Protein AF-0000000077858315 (afdb_homodimer)

Sequence (354 aa):
MKEIEAVASRVLEVNDESTVIKAAQVFGEGPLDMLINLAGIGPEPDNWYEHTAEIITEKFAVNTVGPFLTCKHFYPNLKKASGTIINISSNAGSITMCKGEDLAYRMSKAALNMMTVSLAKEFIMNGDDITVVAFNPGYVATRLTNYRFKDDMDECIAGMVEVLEGVSMEQTGMFLDMKEIEAVASRVLEVNDESTVIKAAQVFGEGPLDMLINLAGIGPEPDNWYEHTAEIITEKFAVNTVGPFLTCKHFYPNLKKASGTIINISSNAGSITMCKGEDLAYRMSKAALNMMTVSLAKEFIMNGDDITVVAFNPGYVATRLTNYRFKDDMDECIAGMVEVLEGVSMEQTGMFLD

Solvent-accessible surface area (backbone atoms only — not comparable to full-atom values): 18702 Å² total; per-residue (Å²): 126,81,73,77,60,88,70,74,80,66,88,60,78,37,83,40,68,68,54,45,52,49,52,36,58,72,70,50,85,55,66,34,60,60,45,71,40,70,55,62,69,64,45,77,60,48,54,68,86,73,61,44,69,66,56,35,49,49,37,28,40,35,37,28,48,23,46,50,51,45,51,61,64,40,38,71,22,21,60,69,44,49,8,36,37,38,38,59,47,45,71,61,24,36,63,90,67,57,78,32,51,20,45,42,33,25,20,16,31,21,18,31,51,30,45,30,30,24,49,22,39,41,27,53,75,70,69,43,63,45,26,20,28,29,33,27,79,55,88,51,48,72,52,51,68,58,53,76,56,78,69,57,53,49,53,52,45,50,62,44,45,63,60,52,72,70,59,44,73,88,45,39,39,35,78,46,111,127,81,73,76,63,88,74,75,80,69,88,62,76,38,85,43,70,67,55,44,49,51,52,36,58,72,69,49,86,53,68,32,57,64,45,72,38,72,57,62,68,65,45,76,59,48,55,68,84,75,60,45,70,66,57,36,50,48,36,27,41,35,36,28,47,23,46,50,51,44,51,61,63,40,38,71,21,21,61,69,45,50,8,34,37,37,37,60,48,45,71,60,24,34,63,91,67,59,77,32,52,18,46,44,35,24,20,17,30,20,19,31,51,30,45,30,30,24,50,23,39,41,28,53,75,70,68,44,63,46,25,20,27,29,35,26,79,55,87,51,47,70,51,52,68,62,52,78,56,77,67,59,54,50,54,53,46,52,62,43,43,63,60,51,72,69,60,44,72,88,45,38,39,36,80,46,112

InterPro domains:
  IPR002347 Short-chain dehydrogenase/reductase SDR [PF00106] (19-151)
  IPR002347 Short-chain dehydrogenase/reductase SDR [PR00080] (30-41)
  IPR002347 Short-chain dehydrogenase/reductase SDR [PR00080] (83-91)
  IPR002347 Short-chain dehydrogenase/reductase SDR [PR00080] (105-124)
  IPR002347 Short-chain dehydrogenase/reductase SDR [PR00081] (30-41)
  IPR002347 Short-chain dehydrogenase/reductase SDR [PR00081] (77-93)
  IPR002347 Short-chain dehydrogenase/reductase SDR [PR00081] (105-124)
  IPR002347 Short-chain dehydrogenase/reductase SDR [PR00081] (128-145)
  IPR036291 NAD(P)-binding domain superfamily [SSF51735] (9-177)
  IPR051468 Fungal Secondary Metabolite SDRs [PTHR43544] (12-177)

Organism: Aspergillus terreus (NCBI:txid33178)

Structure (mmCIF, N/CA/C/O backbone):
data_AF-0000000077858315-model_v1
#
loop_
_entity.id
_entity.type
_entity.pdbx_description
1 polymer 'NAD(P)-binding protein'
#
loop_
_atom_site.group_PDB
_atom_site.id
_atom_site.type_symbol
_atom_site.label_atom_id
_atom_site.label_alt_id
_atom_site.label_comp_id
_atom_site.label_asym_id
_atom_site.label_entity_id
_atom_site.label_seq_id
_atom_site.pdbx_PDB_ins_code
_atom_site.Cartn_x
_atom_site.Cartn_y
_atom_site.Cartn_z
_atom_site.occupancy
_atom_site.B_iso_or_equiv
_atom_site.auth_seq_id
_atom_site.auth_comp_id
_atom_site.auth_asym_id
_atom_site.auth_atom_id
_atom_site.pdbx_PDB_model_num
ATOM 1 N N . MET A 1 1 ? 17.484 -31.031 -2.117 1 28.95 1 MET A N 1
ATOM 2 C CA . MET A 1 1 ? 17.875 -29.641 -2.314 1 28.95 1 MET A CA 1
ATOM 3 C C . MET A 1 1 ? 17.797 -29.25 -3.787 1 28.95 1 MET A C 1
ATOM 5 O O . MET A 1 1 ? 18.562 -29.766 -4.609 1 28.95 1 MET A O 1
ATOM 9 N N . LYS A 1 2 ? 16.625 -29.016 -4.281 1 35.06 2 LYS A N 1
ATOM 10 C CA . LYS A 1 2 ? 16.484 -28.969 -5.734 1 35.06 2 LYS A CA 1
ATOM 11 C C . LYS A 1 2 ? 17.438 -27.938 -6.348 1 35.06 2 LYS A C 1
ATOM 13 O O . LYS A 1 2 ? 17.578 -26.828 -5.836 1 35.06 2 LYS A O 1
ATOM 18 N N . GLU A 1 3 ? 18.469 -28.359 -6.863 1 33.28 3 GLU A N 1
ATOM 19 C CA . GLU A 1 3 ? 19.406 -27.531 -7.598 1 33.28 3 GLU A CA 1
ATOM 20 C C . GLU A 1 3 ? 18.688 -26.453 -8.406 1 33.28 3 GLU A C 1
ATOM 22 O O . GLU A 1 3 ? 17.781 -26.766 -9.18 1 33.28 3 GLU A O 1
ATOM 27 N N . ILE A 1 4 ? 18.5 -25.281 -7.867 1 39.66 4 ILE A N 1
ATOM 28 C CA . ILE A 1 4 ? 18.078 -24.156 -8.695 1 39.66 4 ILE A CA 1
ATOM 29 C C . ILE A 1 4 ? 18.844 -24.156 -10.008 1 39.66 4 ILE A C 1
ATOM 31 O O . ILE A 1 4 ? 20.062 -23.984 -10.023 1 39.66 4 ILE A O 1
ATOM 35 N N . GLU A 1 5 ? 18.547 -25.047 -10.836 1 37.97 5 GLU A N 1
ATOM 36 C CA . GLU A 1 5 ? 19.25 -24.891 -12.109 1 37.97 5 GLU A CA 1
ATOM 37 C C . GLU A 1 5 ? 19.328 -23.422 -12.523 1 37.97 5 GLU A C 1
ATOM 39 O O . GLU A 1 5 ? 19.094 -22.531 -11.703 1 37.97 5 GLU A O 1
ATOM 44 N N . ALA A 1 6 ? 18.703 -23.094 -13.789 1 34.94 6 ALA A N 1
ATOM 45 C CA . ALA A 1 6 ? 18.891 -21.859 -14.539 1 34.94 6 ALA A CA 1
ATOM 46 C C . ALA A 1 6 ? 18.109 -20.703 -13.914 1 34.94 6 ALA A C 1
ATOM 48 O O . ALA A 1 6 ? 16.891 -20.781 -13.766 1 34.94 6 ALA A O 1
ATOM 49 N N . VAL A 1 7 ? 18.703 -20.125 -12.891 1 40.5 7 VAL A N 1
ATOM 50 C CA . VAL A 1 7 ? 18.156 -18.875 -12.391 1 40.5 7 VAL A CA 1
ATOM 51 C C . VAL A 1 7 ? 18.234 -17.812 -13.477 1 40.5 7 VAL A C 1
ATOM 53 O O . VAL A 1 7 ? 19.312 -17.469 -13.945 1 40.5 7 VAL A O 1
ATOM 56 N N . ALA A 1 8 ? 17.469 -17.859 -14.484 1 40.62 8 ALA A N 1
ATOM 57 C CA . ALA A 1 8 ? 17.469 -16.734 -15.406 1 40.62 8 ALA A CA 1
ATOM 58 C C . ALA A 1 8 ? 17.031 -15.445 -14.695 1 40.62 8 ALA A C 1
ATOM 60 O O . ALA A 1 8 ? 15.992 -15.414 -14.039 1 40.62 8 ALA A O 1
ATOM 61 N N . SER A 1 9 ? 18.078 -14.789 -14.148 1 43.88 9 SER A N 1
ATOM 62 C CA . SER A 1 9 ? 17.859 -13.477 -13.555 1 43.88 9 SER A CA 1
ATOM 63 C C . SER A 1 9 ? 17.656 -12.406 -14.625 1 43.88 9 SER A C 1
ATOM 65 O O . SER A 1 9 ? 18.406 -12.359 -15.602 1 43.88 9 SER A O 1
ATOM 67 N N . ARG A 1 10 ? 16.484 -12.203 -15.109 1 46.22 10 ARG A N 1
ATOM 68 C CA . ARG A 1 10 ? 16.344 -11.016 -15.945 1 46.22 10 ARG A CA 1
ATOM 69 C C . ARG A 1 10 ? 15.789 -9.844 -15.133 1 46.22 10 ARG A C 1
ATOM 71 O O . ARG A 1 10 ? 14.859 -10.008 -14.336 1 46.22 10 ARG A O 1
ATOM 78 N N . VAL A 1 11 ? 16.641 -8.945 -15.062 1 47.78 11 VAL A N 1
ATOM 79 C CA . VAL A 1 11 ? 16.172 -7.684 -14.484 1 47.78 11 VAL A CA 1
ATOM 80 C C . VAL A 1 11 ? 15.18 -7.016 -15.438 1 47.78 11 VAL A C 1
ATOM 82 O O . VAL A 1 11 ? 15.508 -6.742 -16.594 1 47.78 11 VAL A O 1
ATOM 85 N N . LEU A 1 12 ? 13.859 -7.191 -15.203 1 53.06 12 LEU A N 1
ATOM 86 C CA . LEU A 1 12 ? 12.836 -6.543 -16.016 1 53.06 12 LEU A CA 1
ATOM 87 C C . LEU A 1 12 ? 12.531 -5.145 -15.484 1 53.06 12 LEU A C 1
ATOM 89 O O . LEU A 1 12 ? 12.406 -4.945 -14.281 1 53.06 12 LEU A O 1
ATOM 93 N N . GLU A 1 13 ? 13 -4.215 -16.266 1 54.47 13 GLU A N 1
ATOM 94 C CA . GLU A 1 13 ? 12.422 -2.898 -15.984 1 54.47 13 GLU A CA 1
ATOM 95 C C . GLU A 1 13 ? 10.914 -2.904 -16.172 1 54.47 13 GLU A C 1
ATOM 97 O O . GLU A 1 13 ? 10.422 -2.971 -17.312 1 54.47 13 GLU A O 1
ATOM 102 N N . VAL A 1 14 ? 10.195 -3.205 -15.078 1 57.03 14 VAL A N 1
ATOM 103 C CA . VAL A 1 14 ? 8.766 -3.494 -15.195 1 57.03 14 VAL A CA 1
ATOM 104 C C . VAL A 1 14 ? 7.973 -2.191 -15.172 1 57.03 14 VAL A C 1
ATOM 106 O O . VAL A 1 14 ? 7.414 -1.814 -14.141 1 57.03 14 VAL A O 1
ATOM 109 N N . ASN A 1 15 ? 8.336 -1.252 -16.094 1 55.53 15 ASN A N 1
ATOM 110 C CA . ASN A 1 15 ? 7.512 -0.047 -16.125 1 55.53 15 ASN A CA 1
ATOM 111 C C . ASN A 1 15 ? 6.32 -0.205 -17.062 1 55.53 15 ASN A C 1
ATOM 113 O O . ASN A 1 15 ? 5.43 0.646 -17.094 1 55.53 15 ASN A O 1
ATOM 117 N N . ASP A 1 16 ? 6.379 -1.324 -17.75 1 71.5 16 ASP A N 1
ATOM 118 C CA . ASP A 1 16 ? 5.285 -1.513 -18.688 1 71.5 16 ASP A CA 1
ATOM 119 C C . ASP A 1 16 ? 4.93 -2.99 -18.828 1 71.5 16 ASP A C 1
ATOM 121 O O . ASP A 1 16 ? 5.816 -3.844 -18.906 1 71.5 16 ASP A O 1
ATOM 125 N N . GLU A 1 17 ? 3.748 -3.303 -18.844 1 84.5 17 GLU A N 1
ATOM 126 C CA . GLU A 1 17 ? 3.246 -4.672 -18.922 1 84.5 17 GLU A CA 1
ATOM 127 C C . GLU A 1 17 ? 3.734 -5.371 -20.188 1 84.5 17 GLU A C 1
ATOM 129 O O . GLU A 1 17 ? 3.975 -6.578 -20.188 1 84.5 17 GLU A O 1
ATOM 134 N N . SER A 1 18 ? 3.906 -4.551 -21.219 1 85.75 18 SER A N 1
ATOM 135 C CA . SER A 1 18 ? 4.34 -5.133 -22.484 1 85.75 18 SER A CA 1
ATOM 136 C C . SER A 1 18 ? 5.723 -5.762 -22.359 1 85.75 18 SER A C 1
ATOM 138 O O . SER A 1 18 ? 5.996 -6.797 -22.969 1 85.75 18 SER A O 1
ATOM 140 N N . THR A 1 19 ? 6.559 -5.129 -21.578 1 81 19 THR A N 1
ATOM 141 C CA . THR A 1 19 ? 7.895 -5.664 -21.344 1 81 19 THR A CA 1
ATOM 142 C C . THR A 1 19 ? 7.828 -6.996 -20.609 1 81 19 THR A C 1
ATOM 144 O O . THR A 1 19 ? 8.555 -7.938 -20.953 1 81 19 THR A O 1
ATOM 147 N N . VAL A 1 20 ? 6.941 -7.117 -19.719 1 85.69 20 VAL A N 1
ATOM 148 C CA . VAL A 1 20 ? 6.789 -8.344 -18.938 1 85.69 20 VAL A CA 1
ATOM 149 C C . VAL A 1 20 ? 6.23 -9.453 -19.812 1 85.69 20 VAL A C 1
ATOM 151 O O . VAL A 1 20 ? 6.703 -10.594 -19.766 1 85.69 20 VAL A O 1
ATOM 154 N N . ILE A 1 21 ? 5.312 -9.102 -20.625 1 88.69 21 ILE A N 1
ATOM 155 C CA . ILE A 1 21 ? 4.691 -10.07 -21.516 1 88.69 21 ILE A CA 1
ATOM 156 C C . ILE A 1 21 ? 5.742 -10.625 -22.484 1 88.69 21 ILE A C 1
ATOM 158 O O . ILE A 1 21 ? 5.824 -11.836 -22.688 1 88.69 21 ILE A O 1
ATOM 162 N N . LYS A 1 22 ? 6.461 -9.766 -23 1 85.19 22 LYS A N 1
ATOM 163 C CA . LYS A 1 22 ? 7.508 -10.18 -23.922 1 85.19 22 LYS A CA 1
ATOM 164 C C . LYS A 1 22 ? 8.531 -11.086 -23.234 1 85.19 22 LYS A C 1
ATOM 166 O O . LYS A 1 22 ? 8.977 -12.078 -23.828 1 85.19 22 LYS A O 1
ATOM 171 N N . ALA A 1 23 ? 8.914 -10.703 -22.047 1 83.06 23 ALA A N 1
ATOM 172 C CA . ALA A 1 23 ? 9.859 -11.516 -21.297 1 83.06 23 ALA A CA 1
ATOM 173 C C . ALA A 1 23 ? 9.32 -12.922 -21.062 1 83.06 23 ALA A C 1
ATOM 175 O O . ALA A 1 23 ? 10.055 -13.906 -21.172 1 83.06 23 ALA A O 1
ATOM 176 N N . ALA A 1 24 ? 8.07 -13.062 -20.734 1 87.12 24 ALA A N 1
ATOM 177 C CA . ALA A 1 24 ? 7.441 -14.359 -20.5 1 87.12 24 ALA A CA 1
ATOM 178 C C . ALA A 1 24 ? 7.387 -15.18 -21.781 1 87.12 24 ALA A C 1
ATOM 180 O O . ALA A 1 24 ? 7.609 -16.391 -21.766 1 87.12 24 ALA A O 1
ATOM 181 N N . GLN A 1 25 ? 7.133 -14.492 -22.828 1 88.69 25 GLN A N 1
ATOM 182 C CA . GLN A 1 25 ? 7.082 -15.164 -24.125 1 88.69 25 GLN A CA 1
ATOM 183 C C . GLN A 1 25 ? 8.453 -15.711 -24.5 1 88.69 25 GLN A C 1
ATOM 185 O O . GLN A 1 25 ? 8.555 -16.844 -25 1 88.69 25 GLN A O 1
ATOM 190 N N . VAL A 1 26 ? 9.422 -14.922 -24.328 1 84.31 26 VAL A N 1
ATOM 191 C CA . VAL A 1 26 ? 10.781 -15.32 -24.656 1 84.31 26 VAL A CA 1
ATOM 192 C C . VAL A 1 26 ? 11.211 -16.5 -23.781 1 84.31 26 VAL A C 1
ATOM 194 O O . VAL A 1 26 ? 11.891 -17.406 -24.25 1 84.31 26 VAL A O 1
ATOM 197 N N . PHE A 1 27 ? 10.828 -16.438 -22.531 1 82.69 27 PHE A N 1
ATOM 198 C CA . PHE A 1 27 ? 11.133 -17.531 -21.609 1 82.69 27 PHE A CA 1
ATOM 199 C C . PHE A 1 27 ? 10.539 -18.844 -22.094 1 82.69 27 PHE A C 1
ATOM 201 O O . PHE A 1 27 ? 11.164 -19.891 -21.984 1 82.69 27 PHE A O 1
ATOM 208 N N . GLY A 1 28 ? 9.312 -18.812 -22.625 1 89.81 28 GLY A N 1
ATOM 209 C CA . GLY A 1 28 ? 8.672 -20 -23.156 1 89.81 28 GLY A CA 1
ATOM 210 C C . GLY A 1 28 ? 7.824 -20.734 -22.125 1 89.81 28 GLY A C 1
ATOM 211 O O . GLY A 1 28 ? 7.391 -20.141 -21.141 1 89.81 28 GLY A O 1
ATOM 212 N N . GLU A 1 29 ? 7.555 -22.016 -22.359 1 93.56 29 GLU A N 1
ATOM 213 C CA . GLU A 1 29 ? 6.527 -22.734 -21.609 1 93.56 29 GLU A CA 1
ATOM 214 C C . GLU A 1 29 ? 7.145 -23.625 -20.531 1 93.56 29 GLU A C 1
ATOM 216 O O . GLU A 1 29 ? 6.438 -24.344 -19.844 1 93.56 29 GLU A O 1
ATOM 221 N N . GLY A 1 30 ? 8.359 -23.578 -20.328 1 90.81 30 GLY A N 1
ATOM 222 C CA . GLY A 1 30 ? 9.031 -24.438 -19.375 1 90.81 30 GLY A CA 1
ATOM 223 C C . GLY A 1 30 ? 8.781 -24.031 -17.938 1 90.81 30 GLY A C 1
ATOM 224 O O . GLY A 1 30 ? 8.211 -22.969 -17.672 1 90.81 30 GLY A O 1
ATOM 225 N N . PRO A 1 31 ? 9.234 -24.906 -17.031 1 92.19 31 PRO A N 1
ATOM 226 C CA . PRO A 1 31 ? 9.062 -24.625 -15.609 1 92.19 31 PRO A CA 1
ATOM 227 C C . PRO A 1 31 ? 10 -23.531 -15.109 1 92.19 31 PRO A C 1
ATOM 229 O O . PRO A 1 31 ? 11.125 -23.406 -15.602 1 92.19 31 PRO A O 1
ATOM 232 N N . LEU A 1 32 ? 9.484 -22.656 -14.164 1 85.88 32 LEU A N 1
ATOM 233 C CA . LEU A 1 32 ? 10.281 -21.641 -13.477 1 85.88 32 LEU A CA 1
ATOM 234 C C . LEU A 1 32 ? 10.336 -21.922 -11.977 1 85.88 32 LEU A C 1
ATOM 236 O O . LEU A 1 32 ? 9.312 -21.812 -11.289 1 85.88 32 LEU A O 1
ATOM 240 N N . ASP A 1 33 ? 11.523 -22.203 -11.492 1 81.56 33 ASP A N 1
ATOM 241 C CA . ASP A 1 33 ? 11.664 -22.625 -10.102 1 81.56 33 ASP A CA 1
ATOM 242 C C . ASP A 1 33 ? 11.648 -21.422 -9.156 1 81.56 33 ASP A C 1
ATOM 244 O O . ASP A 1 33 ? 11.227 -21.531 -8.008 1 81.56 33 ASP A O 1
ATOM 248 N N . MET A 1 34 ? 12.148 -20.297 -9.703 1 83.69 34 MET A N 1
ATOM 249 C CA . MET A 1 34 ? 12.266 -19.125 -8.82 1 83.69 34 MET A CA 1
ATOM 250 C C . MET A 1 34 ? 12.148 -17.828 -9.609 1 83.69 34 MET A C 1
ATOM 252 O O . MET A 1 34 ? 12.758 -17.688 -10.664 1 83.69 34 MET A O 1
ATOM 256 N N . LEU A 1 35 ? 11.336 -17 -9.148 1 84.06 35 LEU A N 1
ATOM 257 C CA . LEU A 1 35 ? 11.156 -15.641 -9.656 1 84.06 35 LEU A CA 1
ATOM 258 C C . LEU A 1 35 ? 11.5 -14.609 -8.586 1 84.06 35 LEU A C 1
ATOM 260 O O . LEU A 1 35 ? 10.906 -14.609 -7.504 1 84.06 35 LEU A O 1
ATOM 264 N N . ILE A 1 36 ? 12.461 -13.758 -8.891 1 80.25 36 ILE A N 1
ATOM 265 C CA . ILE A 1 36 ? 12.859 -12.719 -7.945 1 80.25 36 ILE A CA 1
ATOM 266 C C . ILE A 1 36 ? 12.5 -11.344 -8.508 1 80.25 36 ILE A C 1
ATOM 268 O O . ILE A 1 36 ? 13.031 -10.93 -9.539 1 80.25 36 ILE A O 1
ATOM 272 N N . ASN A 1 37 ? 11.555 -10.742 -7.875 1 83.62 37 ASN A N 1
ATOM 273 C CA . ASN A 1 37 ? 11.234 -9.359 -8.195 1 83.62 37 ASN A CA 1
ATOM 274 C C . ASN A 1 37 ? 12.148 -8.383 -7.461 1 83.62 37 ASN A C 1
ATOM 276 O O . ASN A 1 37 ? 11.969 -8.141 -6.27 1 83.62 37 ASN A O 1
ATOM 280 N N . LEU A 1 38 ? 13.039 -7.781 -8.148 1 69.38 38 LEU A N 1
ATOM 281 C CA . LEU A 1 38 ? 14.047 -6.898 -7.57 1 69.38 38 LEU A CA 1
ATOM 282 C C . LEU A 1 38 ? 13.719 -5.438 -7.867 1 69.38 38 LEU A C 1
ATOM 284 O O . LEU A 1 38 ? 14.164 -4.539 -7.148 1 69.38 38 LEU A O 1
ATOM 288 N N . ALA A 1 39 ? 12.906 -5.16 -8.812 1 59.78 39 ALA A N 1
ATOM 289 C CA . ALA A 1 39 ? 12.664 -3.787 -9.25 1 59.78 39 ALA A CA 1
ATOM 290 C C . ALA A 1 39 ? 12.07 -2.945 -8.125 1 59.78 39 ALA A C 1
ATOM 292 O O . ALA A 1 39 ? 11.203 -3.412 -7.387 1 59.78 39 ALA A O 1
ATOM 293 N N . GLY A 1 40 ? 12.969 -1.834 -7.828 1 69.88 40 GLY A N 1
ATOM 294 C CA . GLY A 1 40 ? 12.477 -0.872 -6.855 1 69.88 40 GLY A CA 1
ATOM 295 C C . GLY A 1 40 ? 13.188 0.468 -6.93 1 69.88 40 GLY A C 1
ATOM 296 O O . GLY A 1 40 ? 14.312 0.553 -7.422 1 69.88 40 GLY A O 1
ATOM 297 N N . ILE A 1 41 ? 12.383 1.445 -6.793 1 75.94 41 ILE A N 1
ATOM 298 C CA . ILE A 1 41 ? 12.984 2.768 -6.664 1 75.94 41 ILE A CA 1
ATOM 299 C C . ILE A 1 41 ? 13.062 3.158 -5.191 1 75.94 41 ILE A C 1
ATOM 301 O O . ILE A 1 41 ? 12.227 2.752 -4.387 1 75.94 41 ILE A O 1
ATOM 305 N N . GLY A 1 42 ? 14.047 3.961 -4.961 1 79.81 42 GLY A N 1
ATOM 306 C CA . GLY A 1 42 ? 14.469 4.254 -3.598 1 79.81 42 GLY A CA 1
ATOM 307 C C . GLY A 1 42 ? 13.523 5.195 -2.873 1 79.81 42 GLY A C 1
ATOM 308 O O . GLY A 1 42 ? 12.484 5.582 -3.416 1 79.81 42 GLY A O 1
ATOM 309 N N . PRO A 1 43 ? 13.898 5.598 -1.713 1 84.75 43 PRO A N 1
ATOM 310 C CA . PRO A 1 43 ? 12.992 6.223 -0.745 1 84.75 43 PRO A CA 1
ATOM 311 C C . PRO A 1 43 ? 12.805 7.715 -0.995 1 84.75 43 PRO A C 1
ATOM 313 O O . PRO A 1 43 ? 11.766 8.281 -0.633 1 84.75 43 PRO A O 1
ATOM 316 N N . GLU A 1 44 ? 13.805 8.297 -1.623 1 86.06 44 GLU A N 1
ATOM 317 C CA . GLU A 1 44 ? 13.68 9.75 -1.721 1 86.06 44 GLU A CA 1
ATOM 318 C C . GLU A 1 44 ? 12.422 10.141 -2.498 1 86.06 44 GLU A C 1
ATOM 320 O O . GLU A 1 44 ? 12 9.43 -3.41 1 86.06 44 GLU A O 1
ATOM 325 N N . PRO A 1 45 ? 11.781 11.281 -2.078 1 91.75 45 PRO A N 1
ATOM 326 C CA . PRO A 1 45 ? 12.172 12.305 -1.108 1 91.75 45 PRO A CA 1
ATOM 327 C C . PRO A 1 45 ? 11.812 11.93 0.327 1 91.75 45 PRO A C 1
ATOM 329 O O . PRO A 1 45 ? 11.031 11 0.548 1 91.75 45 PRO A O 1
ATOM 332 N N . ASP A 1 46 ? 12.352 12.68 1.262 1 90.25 46 ASP A N 1
ATOM 333 C CA . ASP A 1 46 ? 12.219 12.312 2.668 1 90.25 46 ASP A CA 1
ATOM 334 C C . ASP A 1 46 ? 10.938 12.898 3.266 1 90.25 46 ASP A C 1
ATOM 336 O O . ASP A 1 46 ? 10.141 12.172 3.865 1 90.25 46 ASP A O 1
ATOM 340 N N . ASN A 1 47 ? 10.797 14.195 2.977 1 94.38 47 ASN A N 1
ATOM 341 C CA . ASN A 1 47 ? 9.719 14.883 3.68 1 94.38 47 ASN A CA 1
ATOM 342 C C . ASN A 1 47 ? 8.383 14.703 2.975 1 94.38 47 ASN A C 1
ATOM 344 O O . ASN A 1 47 ? 8.312 14.758 1.745 1 94.38 47 ASN A O 1
ATOM 348 N N . TRP A 1 48 ? 7.336 14.562 3.803 1 94.62 48 TRP A N 1
ATOM 349 C CA . TRP A 1 48 ? 6.02 14.242 3.258 1 94.62 48 TRP A CA 1
ATOM 350 C C . TRP A 1 48 ? 5.566 15.312 2.268 1 94.62 48 TRP A C 1
ATOM 352 O O . TRP A 1 48 ? 4.949 15 1.246 1 94.62 48 TRP A O 1
ATOM 362 N N . TYR A 1 49 ? 5.887 16.594 2.531 1 94.12 49 TYR A N 1
ATOM 363 C CA . TYR A 1 49 ? 5.363 17.703 1.723 1 94.12 49 TYR A CA 1
ATOM 364 C C . TYR A 1 49 ? 6.039 17.734 0.357 1 94.12 49 TYR A C 1
ATOM 366 O O . TYR A 1 49 ? 5.57 18.422 -0.554 1 94.12 49 TYR A O 1
ATOM 374 N N . GLU A 1 50 ? 7.141 17.031 0.17 1 95.31 50 GLU A N 1
ATOM 375 C CA . GLU A 1 50 ? 7.859 16.984 -1.1 1 95.31 50 GLU A CA 1
ATOM 376 C C . GLU A 1 50 ? 7.207 16 -2.066 1 95.31 50 GLU A C 1
ATOM 378 O O . GLU A 1 50 ? 7.504 16.016 -3.264 1 95.31 50 GLU A O 1
ATOM 383 N N . HIS A 1 51 ? 6.32 15.234 -1.585 1 95.25 51 HIS A N 1
ATOM 384 C CA . HIS A 1 51 ? 5.703 14.188 -2.396 1 95.25 51 HIS A CA 1
ATOM 385 C C . HIS A 1 51 ? 4.582 14.75 -3.26 1 95.25 51 HIS A C 1
ATOM 387 O O . HIS A 1 51 ? 3.824 15.617 -2.814 1 95.25 51 HIS A O 1
ATOM 393 N N . THR A 1 52 ? 4.605 14.305 -4.461 1 93.44 52 THR A N 1
ATOM 394 C CA . THR A 1 52 ? 3.559 14.625 -5.422 1 93.44 52 THR A CA 1
ATOM 395 C C . THR A 1 52 ? 2.816 13.359 -5.855 1 93.44 52 THR A C 1
ATOM 397 O O . THR A 1 52 ? 3.266 12.242 -5.578 1 93.44 52 THR A O 1
ATOM 400 N N . ALA A 1 53 ? 1.664 13.578 -6.531 1 93.38 53 ALA A N 1
ATOM 401 C CA . ALA A 1 53 ? 0.935 12.43 -7.074 1 93.38 53 ALA A CA 1
ATOM 402 C C . ALA A 1 53 ? 1.826 11.602 -7.988 1 93.38 53 ALA A C 1
ATOM 404 O O . ALA A 1 53 ? 1.758 10.367 -7.977 1 93.38 53 ALA A O 1
ATOM 405 N N . GLU A 1 54 ? 2.568 12.297 -8.727 1 92.56 54 GLU A N 1
ATOM 406 C CA . GLU A 1 54 ? 3.441 11.633 -9.688 1 92.56 54 GLU A CA 1
ATOM 407 C C . GLU A 1 54 ? 4.477 10.758 -8.977 1 92.56 54 GLU A C 1
ATOM 409 O O . GLU A 1 54 ? 4.691 9.609 -9.359 1 92.56 54 GLU A O 1
ATOM 414 N N . ILE A 1 55 ? 5.082 11.273 -7.949 1 92.88 55 ILE A N 1
ATOM 415 C CA . ILE A 1 55 ? 6.105 10.539 -7.211 1 92.88 55 ILE A CA 1
ATOM 416 C C . ILE A 1 55 ? 5.484 9.305 -6.551 1 92.88 55 ILE A C 1
ATOM 418 O O . ILE A 1 55 ? 6.027 8.203 -6.645 1 92.88 55 ILE A O 1
ATOM 422 N N . ILE A 1 56 ? 4.375 9.5 -5.961 1 95.38 56 ILE A N 1
ATOM 423 C CA . ILE A 1 56 ? 3.707 8.438 -5.227 1 95.38 56 ILE A CA 1
ATOM 424 C C . ILE A 1 56 ? 3.271 7.336 -6.195 1 95.38 56 ILE A C 1
ATOM 426 O O . ILE A 1 56 ? 3.51 6.152 -5.949 1 95.38 56 ILE A O 1
ATOM 430 N N . THR A 1 57 ? 2.705 7.75 -7.277 1 93.25 57 THR A N 1
ATOM 431 C CA . THR A 1 57 ? 2.203 6.789 -8.258 1 93.25 57 THR A CA 1
ATOM 432 C C . THR A 1 57 ? 3.355 6.059 -8.938 1 93.25 57 THR A C 1
ATOM 434 O O . THR A 1 57 ? 3.252 4.867 -9.234 1 93.25 57 THR A O 1
ATOM 437 N N . GLU A 1 58 ? 4.367 6.754 -9.188 1 90.38 58 GLU A N 1
ATOM 438 C CA . GLU A 1 58 ? 5.527 6.129 -9.82 1 90.38 58 GLU A CA 1
ATOM 439 C C . GLU A 1 58 ? 6.125 5.043 -8.93 1 90.38 58 GLU A C 1
ATOM 441 O O . GLU A 1 58 ? 6.441 3.951 -9.406 1 90.38 58 GLU A O 1
ATOM 446 N N . LYS A 1 59 ? 6.289 5.348 -7.715 1 91.5 59 LYS A N 1
ATOM 447 C CA . LYS A 1 59 ? 6.844 4.355 -6.797 1 91.5 59 LYS A CA 1
ATOM 448 C C . LYS A 1 59 ? 5.938 3.133 -6.699 1 91.5 59 LYS A C 1
ATOM 450 O O . LYS A 1 59 ? 6.418 1.999 -6.648 1 91.5 59 LYS A O 1
ATOM 455 N N . PHE A 1 60 ? 4.727 3.35 -6.707 1 93.19 60 PHE A N 1
ATOM 456 C CA . PHE A 1 60 ? 3.764 2.254 -6.66 1 93.19 60 PHE A CA 1
ATOM 457 C C . PHE A 1 60 ? 3.842 1.409 -7.926 1 93.19 60 PHE A C 1
ATOM 459 O O . PHE A 1 60 ? 3.82 0.179 -7.859 1 93.19 60 PHE A O 1
ATOM 466 N N . ALA A 1 61 ? 3.908 2.061 -9.031 1 91.44 61 ALA A N 1
ATOM 467 C CA . ALA A 1 61 ? 3.969 1.37 -10.312 1 91.44 61 ALA A CA 1
ATOM 468 C C . ALA A 1 61 ? 5.195 0.467 -10.391 1 91.44 61 ALA A C 1
ATOM 470 O O . ALA A 1 61 ? 5.094 -0.694 -10.797 1 91.44 61 ALA A O 1
ATOM 471 N N . VAL A 1 62 ? 6.246 0.933 -9.953 1 86.88 62 VAL A N 1
ATOM 472 C CA . VAL A 1 62 ? 7.512 0.223 -10.109 1 86.88 62 VAL A CA 1
ATOM 473 C C . VAL A 1 62 ? 7.648 -0.835 -9.016 1 86.88 62 VAL A C 1
ATOM 475 O O . VAL A 1 62 ? 7.984 -1.988 -9.297 1 86.88 62 VAL A O 1
ATOM 478 N N . ASN A 1 63 ? 7.305 -0.465 -7.777 1 88.12 63 ASN A N 1
ATOM 479 C CA . ASN A 1 63 ? 7.594 -1.327 -6.637 1 88.12 63 ASN A CA 1
ATOM 480 C C . ASN A 1 63 ? 6.488 -2.355 -6.418 1 88.12 63 ASN A C 1
ATOM 482 O O . ASN A 1 63 ? 6.691 -3.352 -5.723 1 88.12 63 ASN A O 1
ATOM 486 N N . THR A 1 64 ? 5.32 -2.09 -6.969 1 93.19 64 THR A N 1
ATOM 487 C CA . THR A 1 64 ? 4.195 -2.949 -6.617 1 93.19 64 THR A CA 1
ATOM 488 C C . THR A 1 64 ? 3.529 -3.508 -7.871 1 93.19 64 THR A C 1
ATOM 490 O O . THR A 1 64 ? 3.451 -4.723 -8.055 1 93.19 64 THR A O 1
ATOM 493 N N . VAL A 1 65 ? 3.189 -2.629 -8.789 1 93.75 65 VAL A N 1
ATOM 494 C CA . VAL A 1 65 ? 2.449 -3.07 -9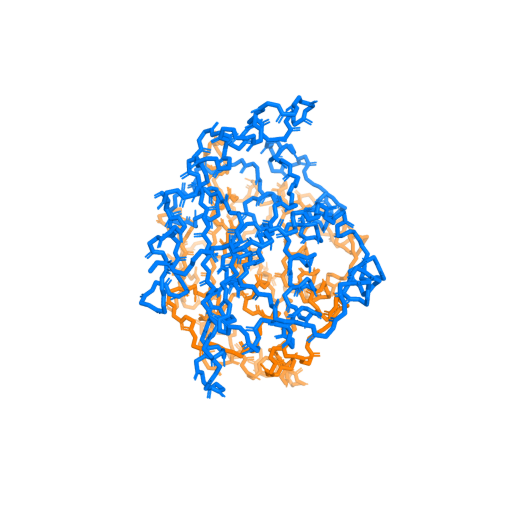.969 1 93.75 65 VAL A CA 1
ATOM 495 C C . VAL A 1 65 ? 3.342 -3.949 -10.844 1 93.75 65 VAL A C 1
ATOM 497 O O . VAL A 1 65 ? 2.908 -5 -11.328 1 93.75 65 VAL A O 1
ATOM 500 N N . GLY A 1 66 ? 4.52 -3.512 -11.102 1 89.06 66 GLY A N 1
ATOM 501 C CA . GLY A 1 66 ? 5.465 -4.285 -11.883 1 89.06 66 GLY A CA 1
ATOM 502 C C . GLY A 1 66 ? 5.637 -5.707 -11.383 1 89.06 66 GLY A C 1
ATOM 503 O O . GLY A 1 66 ? 5.43 -6.664 -12.133 1 89.06 66 GLY A O 1
ATOM 504 N N . PRO A 1 67 ? 5.988 -5.809 -10.125 1 89.75 67 PRO A N 1
ATOM 505 C CA . PRO A 1 67 ? 6.121 -7.145 -9.539 1 89.75 67 PRO A CA 1
ATOM 506 C C . PRO A 1 67 ? 4.859 -7.988 -9.688 1 89.75 67 PRO A C 1
ATOM 508 O O . PRO A 1 67 ? 4.941 -9.188 -9.969 1 89.75 67 PRO A O 1
ATOM 511 N N . PHE A 1 68 ? 3.686 -7.445 -9.508 1 93.94 68 PHE A N 1
ATOM 512 C CA . PHE A 1 68 ? 2.441 -8.188 -9.68 1 93.94 68 PHE A CA 1
ATOM 513 C 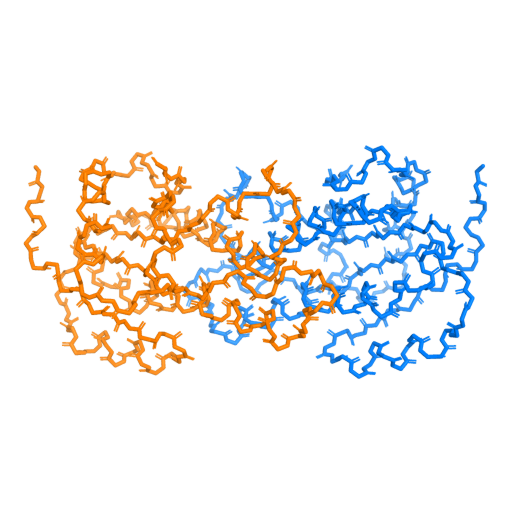C . PHE A 1 68 ? 2.326 -8.734 -11.102 1 93.94 68 PHE A C 1
ATOM 515 O O . PHE A 1 68 ? 2.012 -9.906 -11.289 1 93.94 68 PHE A O 1
ATOM 522 N N . LEU A 1 69 ? 2.549 -7.832 -12.031 1 93 69 LEU A N 1
ATOM 523 C CA . LEU A 1 69 ? 2.43 -8.227 -13.43 1 93 69 LEU A CA 1
ATOM 524 C C . LEU A 1 69 ? 3.414 -9.344 -13.766 1 93 69 LEU A C 1
ATOM 526 O O . LEU A 1 69 ? 3.092 -10.258 -14.531 1 93 69 LEU A O 1
ATOM 530 N N . THR A 1 70 ? 4.547 -9.25 -13.203 1 89.69 70 THR A N 1
ATOM 531 C CA . THR A 1 70 ? 5.539 -10.297 -13.406 1 89.69 70 THR A CA 1
ATOM 532 C C . THR A 1 70 ? 5.031 -11.633 -12.859 1 89.69 70 THR A C 1
ATOM 534 O O . THR A 1 70 ? 5.109 -12.656 -13.539 1 89.69 70 THR A O 1
ATOM 537 N N . CYS A 1 71 ? 4.527 -11.602 -11.648 1 92.81 71 CYS A N 1
ATOM 538 C CA . CYS A 1 71 ? 3.953 -12.812 -11.062 1 92.81 71 CYS A CA 1
ATOM 539 C C . CYS A 1 71 ? 2.85 -13.375 -11.953 1 92.81 71 CYS A C 1
ATOM 541 O O . CYS A 1 71 ? 2.807 -14.578 -12.203 1 92.81 71 CYS A O 1
ATOM 543 N N . LYS A 1 72 ? 2.039 -12.523 -12.461 1 94.94 72 LYS A N 1
ATOM 544 C CA . LYS A 1 72 ? 0.874 -12.922 -13.242 1 94.94 72 LYS A CA 1
ATOM 545 C C . LYS A 1 72 ? 1.292 -13.602 -14.547 1 94.94 72 LYS A C 1
ATOM 547 O O . LYS A 1 72 ? 0.79 -14.68 -14.883 1 94.94 72 LYS A O 1
ATOM 552 N N . HIS A 1 73 ? 2.197 -13.023 -15.188 1 92.62 73 HIS A N 1
ATOM 553 C CA . HIS A 1 73 ? 2.514 -13.5 -16.531 1 92.62 73 HIS A CA 1
ATOM 554 C C . HIS A 1 73 ? 3.457 -14.695 -16.484 1 92.62 73 HIS A C 1
ATOM 556 O O . HIS A 1 73 ? 3.523 -15.484 -17.422 1 92.62 73 HIS A O 1
ATOM 562 N N . PHE A 1 74 ? 4.133 -14.906 -15.344 1 91.44 74 PHE A N 1
ATOM 563 C CA . PHE A 1 74 ? 5 -16.062 -15.203 1 91.44 74 PHE A CA 1
ATOM 564 C C . PHE A 1 74 ? 4.312 -17.156 -14.398 1 91.44 74 PHE A C 1
ATOM 566 O O . PHE A 1 74 ? 4.895 -18.219 -14.156 1 91.44 74 PHE A O 1
ATOM 573 N N . TYR A 1 75 ? 3.109 -16.922 -14.016 1 95.25 75 TYR A N 1
ATOM 574 C CA . TYR A 1 75 ? 2.332 -17.844 -13.188 1 95.25 75 TYR A CA 1
ATOM 575 C C . TYR A 1 75 ? 2.293 -19.234 -13.805 1 95.25 75 TYR A C 1
ATOM 577 O O . TYR A 1 75 ? 2.539 -20.234 -13.125 1 95.25 75 TYR A O 1
ATOM 585 N N . PRO A 1 76 ? 2.035 -19.391 -15.117 1 95.75 76 PRO A N 1
ATOM 586 C CA . PRO A 1 76 ? 1.989 -20.734 -15.688 1 95.75 76 PRO A CA 1
ATOM 587 C C . PRO A 1 76 ? 3.311 -21.484 -15.539 1 95.75 76 PRO A C 1
ATOM 589 O O . PRO A 1 76 ? 3.312 -22.703 -15.305 1 95.75 76 PRO A O 1
ATOM 592 N N . ASN A 1 77 ? 4.395 -20.797 -15.656 1 92.62 77 ASN A N 1
ATOM 593 C CA . ASN A 1 77 ? 5.707 -21.422 -15.516 1 92.62 77 ASN A CA 1
ATOM 594 C C . ASN A 1 77 ? 5.984 -21.812 -14.07 1 92.62 77 ASN A C 1
ATOM 596 O O . ASN A 1 77 ? 6.578 -22.875 -13.82 1 92.62 77 ASN A O 1
ATOM 600 N N . LEU A 1 78 ? 5.559 -20.984 -13.195 1 93.12 78 LEU A N 1
ATOM 601 C CA . LEU A 1 78 ? 5.742 -21.234 -11.773 1 93.12 78 LEU A CA 1
ATOM 602 C C . LEU A 1 78 ? 4.918 -22.438 -11.32 1 93.12 78 LEU A C 1
ATOM 604 O O . LEU A 1 78 ? 5.383 -23.25 -10.516 1 93.12 78 LEU A O 1
ATOM 608 N N . LYS A 1 79 ? 3.746 -22.547 -11.836 1 95.38 79 LYS A N 1
ATOM 609 C CA . LYS A 1 79 ? 2.857 -23.641 -11.484 1 95.38 79 LYS A CA 1
ATOM 610 C C . LYS A 1 79 ? 3.461 -25 -11.875 1 95.38 79 LYS A C 1
ATOM 612 O O . LYS A 1 79 ? 3.363 -25.969 -11.133 1 95.38 79 LYS A O 1
ATOM 617 N N . LYS A 1 80 ? 4.094 -25.016 -12.953 1 94.38 80 LYS A N 1
ATOM 618 C CA . LYS A 1 80 ? 4.684 -26.25 -13.461 1 94.38 80 LYS A CA 1
ATOM 619 C C . LYS A 1 80 ? 5.832 -26.719 -12.57 1 94.38 80 LYS A C 1
ATOM 621 O O . LYS A 1 80 ? 6.094 -27.906 -12.461 1 94.38 80 LYS A O 1
ATOM 626 N N . ALA A 1 81 ? 6.457 -25.781 -11.898 1 91.62 81 ALA A N 1
ATOM 627 C CA . ALA A 1 81 ? 7.676 -26.109 -11.164 1 91.62 81 ALA A CA 1
ATOM 628 C C . ALA A 1 81 ? 7.426 -26.109 -9.656 1 91.62 81 ALA A C 1
ATOM 630 O O . ALA A 1 81 ? 8.352 -26.312 -8.867 1 91.62 81 ALA A O 1
ATOM 631 N N . SER A 1 82 ? 6.148 -25.891 -9.266 1 93.25 82 SER A N 1
ATOM 632 C CA . SER A 1 82 ? 5.977 -25.594 -7.848 1 93.25 82 SER A CA 1
ATOM 633 C C . SER A 1 82 ? 6.996 -24.547 -7.383 1 93.25 82 SER A C 1
ATOM 635 O O . SER A 1 82 ? 7.688 -24.766 -6.383 1 93.25 82 SER A O 1
ATOM 637 N N . GLY A 1 83 ? 6.988 -23.453 -8.109 1 90.56 83 GLY A N 1
ATOM 638 C CA . GLY A 1 83 ? 8.055 -22.469 -7.992 1 90.56 83 GLY A CA 1
ATOM 639 C C . GLY A 1 83 ? 7.883 -21.547 -6.797 1 90.56 83 GLY A C 1
ATOM 640 O O . GLY A 1 83 ? 6.906 -21.656 -6.055 1 90.56 83 GLY A O 1
ATOM 641 N N . THR A 1 84 ? 8.961 -20.688 -6.602 1 87.62 84 THR A N 1
ATOM 642 C CA . THR A 1 84 ? 9.016 -19.703 -5.516 1 87.62 84 THR A CA 1
ATOM 643 C C . THR A 1 84 ? 9.133 -18.297 -6.066 1 87.62 84 THR A C 1
ATOM 645 O O . THR A 1 84 ? 9.914 -18.047 -6.98 1 87.62 84 THR A O 1
ATOM 648 N N . ILE A 1 85 ? 8.273 -17.469 -5.559 1 88.94 85 ILE A N 1
ATOM 649 C CA . ILE A 1 85 ? 8.352 -16.047 -5.836 1 88.94 85 ILE A CA 1
ATOM 650 C C . ILE A 1 85 ? 8.977 -15.32 -4.641 1 88.94 85 ILE A C 1
ATOM 652 O O . ILE A 1 85 ? 8.547 -15.508 -3.502 1 88.94 85 ILE A O 1
ATOM 656 N N . ILE A 1 86 ? 9.953 -14.508 -4.93 1 84.62 86 ILE A N 1
ATOM 657 C CA . ILE A 1 86 ? 10.57 -13.664 -3.914 1 84.62 86 ILE A CA 1
ATOM 658 C C . ILE A 1 86 ? 10.375 -12.195 -4.285 1 84.62 86 ILE A C 1
ATOM 660 O O . ILE A 1 86 ? 10.883 -11.734 -5.312 1 84.62 86 ILE A O 1
ATOM 664 N N . ASN A 1 87 ? 9.633 -11.531 -3.488 1 87.06 87 ASN A N 1
ATOM 665 C CA . ASN A 1 87 ? 9.492 -10.078 -3.617 1 87.06 87 ASN A CA 1
ATOM 666 C C . ASN A 1 87 ? 10.445 -9.344 -2.68 1 87.06 87 ASN A C 1
ATOM 668 O O . ASN A 1 87 ? 10.359 -9.492 -1.459 1 87.06 87 ASN A O 1
ATOM 672 N N . ILE A 1 88 ? 11.258 -8.523 -3.197 1 81.5 88 ILE A N 1
ATOM 673 C CA . ILE A 1 88 ? 12.203 -7.785 -2.371 1 81.5 88 ILE A CA 1
ATOM 674 C C . ILE A 1 88 ? 11.516 -6.566 -1.761 1 81.5 88 ILE A C 1
ATOM 676 O O . ILE A 1 88 ? 11.125 -5.645 -2.479 1 81.5 88 ILE A O 1
ATOM 680 N N . SER A 1 89 ? 11.398 -6.621 -0.502 1 86.94 89 SER A N 1
ATOM 681 C CA . SER A 1 89 ? 10.766 -5.539 0.25 1 86.94 89 SER A CA 1
ATOM 682 C C . SER A 1 89 ? 11.773 -4.836 1.155 1 86.94 89 SER A C 1
ATOM 684 O O . SER A 1 89 ? 12.961 -4.77 0.839 1 86.94 89 SER A O 1
ATOM 686 N N . SER A 1 90 ? 11.336 -4.043 2.068 1 76.81 90 SER A N 1
ATOM 687 C CA . SER A 1 90 ? 12.117 -3.279 3.041 1 76.81 90 SER A CA 1
ATOM 688 C C . SER A 1 90 ? 11.391 -3.201 4.383 1 76.81 90 SER A C 1
ATOM 690 O O . SER A 1 90 ? 10.18 -3.385 4.453 1 76.81 90 SER A O 1
ATOM 692 N N . ASN A 1 91 ? 12.188 -3.033 5.41 1 76.5 91 ASN A N 1
ATOM 693 C CA . ASN A 1 91 ? 11.562 -2.736 6.695 1 76.5 91 ASN A CA 1
ATOM 694 C C . ASN A 1 91 ? 10.656 -1.513 6.609 1 76.5 91 ASN A C 1
ATOM 696 O O . ASN A 1 91 ? 9.734 -1.361 7.414 1 76.5 91 ASN A O 1
ATOM 700 N N . ALA A 1 92 ? 10.938 -0.735 5.676 1 80.38 92 ALA A N 1
ATOM 701 C CA . ALA A 1 92 ? 10.117 0.455 5.461 1 80.38 92 ALA A CA 1
ATOM 702 C C . ALA A 1 92 ? 8.688 0.076 5.094 1 80.38 92 ALA A C 1
ATOM 704 O O . ALA A 1 92 ? 7.777 0.91 5.164 1 80.38 92 ALA A O 1
ATOM 705 N N . GLY A 1 93 ? 8.492 -1.144 4.75 1 85 93 GLY A N 1
ATOM 706 C CA . GLY A 1 93 ? 7.16 -1.592 4.391 1 85 93 GLY A CA 1
ATOM 707 C C . GLY A 1 93 ? 6.336 -2.031 5.59 1 85 93 GLY A C 1
ATOM 708 O O . GLY A 1 93 ? 5.148 -2.33 5.457 1 85 93 GLY A O 1
ATOM 709 N N . SER A 1 94 ? 6.969 -2.07 6.711 1 82.69 94 SER A N 1
ATOM 710 C CA . SER A 1 94 ? 6.262 -2.439 7.93 1 82.69 94 SER A CA 1
ATOM 711 C C . SER A 1 94 ? 5.543 -1.238 8.539 1 82.69 94 SER A C 1
ATOM 713 O O . SER A 1 94 ? 6.184 -0.277 8.969 1 82.69 94 SER A O 1
ATOM 715 N N . ILE A 1 95 ? 4.305 -1.364 8.648 1 84.12 95 ILE A N 1
ATOM 716 C CA . ILE A 1 95 ? 3.498 -0.267 9.172 1 84.12 95 ILE A CA 1
ATOM 717 C C . ILE A 1 95 ? 3.809 -0.066 10.656 1 84.12 95 ILE A C 1
ATOM 719 O O . ILE A 1 95 ? 3.92 1.069 11.125 1 84.12 95 ILE A O 1
ATOM 723 N N . THR A 1 96 ? 4.031 -1.154 11.336 1 80.25 96 THR A N 1
ATOM 724 C CA . THR A 1 96 ? 4.246 -1.094 12.773 1 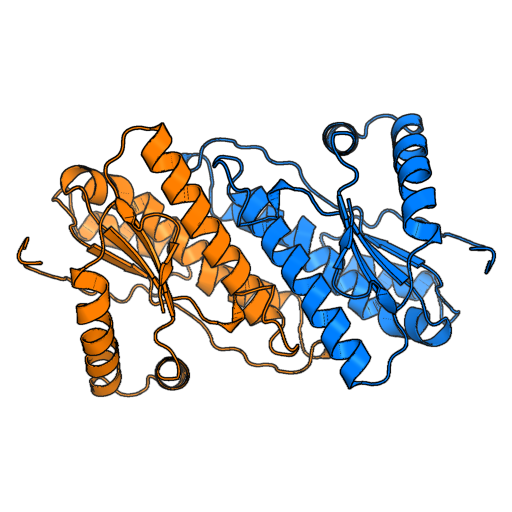80.25 96 THR A CA 1
ATOM 725 C C . THR A 1 96 ? 5.609 -0.484 13.094 1 80.25 96 THR A C 1
ATOM 727 O O . THR A 1 96 ? 5.812 0.06 14.18 1 80.25 96 THR A O 1
ATOM 730 N N . MET A 1 97 ? 6.523 -0.491 12.133 1 81.25 97 MET A N 1
ATOM 731 C CA . MET A 1 97 ? 7.871 0.009 12.383 1 81.25 97 MET A CA 1
ATOM 732 C C . MET A 1 97 ? 8.07 1.379 11.742 1 81.25 97 MET A C 1
ATOM 734 O O . MET A 1 97 ? 9.188 1.896 11.711 1 81.25 97 MET A O 1
ATOM 738 N N . CYS A 1 98 ? 7.008 1.906 11.32 1 84.88 98 CYS A N 1
ATOM 739 C CA . CYS A 1 98 ? 7.117 3.174 10.602 1 84.88 98 CYS A CA 1
ATOM 740 C C . CYS A 1 98 ? 7.578 4.285 11.539 1 84.88 98 CYS A C 1
ATOM 742 O O . CYS A 1 98 ? 6.992 4.492 12.602 1 84.88 98 CYS A O 1
ATOM 744 N N . LYS A 1 99 ? 8.656 4.984 11.055 1 84 99 LYS A N 1
ATOM 745 C CA . LYS A 1 99 ? 9.195 6.086 11.844 1 84 99 LYS A CA 1
ATOM 746 C C . LYS A 1 99 ? 8.969 7.426 11.148 1 84 99 LYS A C 1
ATOM 748 O O . LYS A 1 99 ? 9.438 8.461 11.617 1 84 99 LYS A O 1
ATOM 753 N N . GLY A 1 100 ? 8.227 7.398 10.055 1 88.56 100 GLY A N 1
ATOM 754 C CA . GLY A 1 100 ? 8.055 8.594 9.242 1 88.56 100 GLY A CA 1
ATOM 755 C C . GLY A 1 100 ? 9.031 8.672 8.078 1 88.56 100 GLY A C 1
ATOM 756 O O . GLY A 1 100 ? 9.789 7.727 7.832 1 88.56 100 GLY A O 1
ATOM 757 N N . GLU A 1 101 ? 8.906 9.742 7.215 1 90.44 101 GLU A N 1
ATOM 758 C CA . GLU A 1 101 ? 9.75 9.977 6.047 1 90.44 101 GLU A CA 1
ATOM 759 C C . GLU A 1 101 ? 9.508 8.922 4.973 1 90.44 101 GLU A C 1
ATOM 761 O O . GLU A 1 101 ? 8.883 7.891 5.234 1 90.44 101 GLU A O 1
ATOM 766 N N . ASP A 1 102 ? 9.945 9.219 3.799 1 92.38 102 ASP A N 1
ATOM 767 C CA . ASP A 1 102 ? 9.922 8.281 2.676 1 92.38 102 ASP A CA 1
ATOM 768 C C . ASP A 1 102 ? 8.508 7.754 2.434 1 92.38 102 ASP A C 1
ATOM 770 O O . ASP A 1 102 ? 8.32 6.555 2.217 1 92.38 102 ASP A O 1
ATOM 774 N N . LEU A 1 103 ? 7.594 8.594 2.535 1 94.88 103 LEU A N 1
ATOM 775 C CA . LEU A 1 103 ? 6.18 8.234 2.562 1 94.88 103 LEU A CA 1
ATOM 776 C C . LEU A 1 103 ? 5.812 7.391 1.346 1 94.88 103 LEU A C 1
ATOM 778 O O . LEU A 1 103 ? 5.242 6.305 1.485 1 94.88 103 LEU A O 1
ATOM 782 N N . ALA A 1 104 ? 6.168 7.84 0.17 1 94.94 104 ALA A N 1
ATOM 783 C CA . ALA A 1 104 ? 5.797 7.145 -1.06 1 94.94 104 ALA A CA 1
ATOM 784 C C . ALA A 1 104 ? 6.422 5.754 -1.111 1 94.94 104 ALA A C 1
ATOM 786 O O . ALA A 1 104 ? 5.777 4.793 -1.546 1 94.94 104 ALA A O 1
ATOM 787 N N 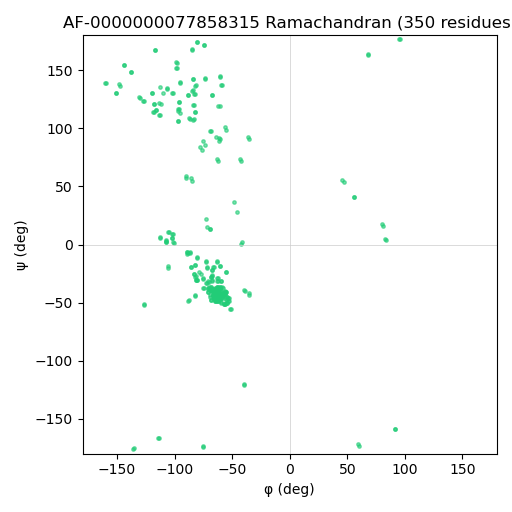. TYR A 1 105 ? 7.605 5.707 -0.699 1 92 105 TYR A N 1
ATOM 788 C CA . TYR A 1 105 ? 8.312 4.434 -0.67 1 92 105 TYR A CA 1
ATOM 789 C C . TYR A 1 105 ? 7.66 3.471 0.315 1 92 105 TYR A C 1
ATOM 791 O O . TYR A 1 105 ? 7.391 2.314 -0.021 1 92 105 TYR A O 1
ATOM 799 N N . ARG A 1 106 ? 7.414 3.957 1.481 1 93.19 106 ARG A N 1
ATOM 800 C CA . ARG A 1 106 ? 6.789 3.131 2.51 1 93.19 106 ARG A CA 1
ATOM 801 C C . ARG A 1 106 ? 5.426 2.621 2.053 1 93.19 106 ARG A C 1
ATOM 803 O O . ARG A 1 106 ? 5.094 1.452 2.258 1 93.19 106 ARG A O 1
ATOM 810 N N . MET A 1 107 ? 4.691 3.486 1.458 1 95.69 107 MET A N 1
ATOM 811 C CA . MET A 1 107 ? 3.385 3.09 0.944 1 95.69 107 MET A CA 1
ATOM 812 C C . MET A 1 107 ? 3.521 1.983 -0.097 1 95.69 107 MET A C 1
ATOM 814 O O . MET A 1 107 ? 2.787 0.995 -0.058 1 95.69 107 MET A O 1
ATOM 818 N N . SER A 1 108 ? 4.414 2.143 -1.007 1 93.5 108 SER A N 1
ATOM 819 C CA . SER A 1 108 ? 4.598 1.165 -2.074 1 93.5 108 SER A CA 1
ATOM 820 C C . SER A 1 108 ? 5.031 -0.187 -1.518 1 93.5 108 SER A C 1
ATOM 822 O O . SER A 1 108 ? 4.578 -1.232 -1.991 1 93.5 108 SER A O 1
ATOM 824 N N . LYS A 1 109 ? 5.863 -0.121 -0.569 1 92.44 109 LYS A N 1
ATOM 825 C CA . LYS A 1 109 ? 6.367 -1.366 0 1 92.44 109 LYS A CA 1
ATOM 826 C C . LYS A 1 109 ? 5.316 -2.037 0.878 1 92.44 109 LYS A C 1
ATOM 828 O O . LYS A 1 109 ? 5.25 -3.266 0.947 1 92.44 109 LYS A O 1
ATOM 833 N N . ALA A 1 110 ? 4.559 -1.295 1.596 1 94 110 ALA A N 1
ATOM 834 C CA . ALA A 1 110 ? 3.426 -1.876 2.314 1 94 110 ALA A CA 1
ATOM 835 C C . ALA A 1 110 ? 2.471 -2.58 1.354 1 94 110 ALA A C 1
ATOM 837 O O . ALA A 1 110 ? 1.974 -3.67 1.651 1 94 110 ALA A O 1
ATOM 838 N N . ALA A 1 111 ? 2.205 -1.93 0.28 1 95.88 111 ALA A N 1
ATOM 839 C CA . ALA A 1 111 ? 1.351 -2.527 -0.742 1 95.88 111 ALA A CA 1
ATOM 840 C C . ALA A 1 111 ? 1.968 -3.809 -1.293 1 95.88 111 ALA A C 1
ATOM 842 O O . ALA A 1 111 ? 1.262 -4.793 -1.534 1 95.88 111 ALA A O 1
ATOM 843 N N . LEU A 1 112 ? 3.244 -3.789 -1.521 1 93.56 112 LEU A N 1
ATOM 844 C CA . LEU A 1 112 ? 3.959 -4.977 -1.979 1 93.56 112 LEU A CA 1
ATOM 845 C C . LEU A 1 112 ? 3.809 -6.121 -0.979 1 93.56 112 LEU A C 1
ATOM 847 O O . LEU A 1 112 ? 3.592 -7.27 -1.371 1 93.56 112 LEU A O 1
ATOM 851 N N . ASN A 1 113 ? 3.986 -5.812 0.261 1 93.19 113 ASN A N 1
ATOM 852 C CA . ASN A 1 113 ? 3.812 -6.816 1.303 1 93.19 113 ASN A CA 1
ATOM 853 C C . ASN A 1 113 ? 2.406 -7.41 1.282 1 93.19 113 ASN A C 1
ATOM 855 O O . ASN A 1 113 ? 2.236 -8.625 1.42 1 93.19 113 ASN A O 1
ATOM 859 N N . MET A 1 114 ? 1.471 -6.559 1.122 1 95.19 114 MET A N 1
ATOM 860 C CA . MET A 1 114 ? 0.092 -7.031 1.033 1 95.19 114 MET A CA 1
ATOM 861 C C . MET A 1 114 ? -0.1 -7.918 -0.192 1 95.19 114 MET A C 1
ATOM 863 O O . MET A 1 114 ? -0.785 -8.938 -0.122 1 95.19 114 MET A O 1
ATOM 867 N N . MET A 1 115 ? 0.414 -7.52 -1.286 1 95.44 115 MET A N 1
ATOM 868 C CA . MET A 1 115 ? 0.358 -8.328 -2.498 1 95.44 115 MET A CA 1
ATOM 869 C C . MET A 1 115 ? 0.929 -9.719 -2.246 1 95.44 115 MET A C 1
ATOM 871 O O . MET A 1 115 ? 0.347 -10.727 -2.668 1 95.44 115 MET A O 1
ATOM 875 N N . THR A 1 116 ? 2.045 -9.773 -1.593 1 94.75 116 THR A N 1
ATOM 876 C CA . THR A 1 116 ? 2.73 -11.023 -1.285 1 94.75 116 THR A CA 1
ATOM 877 C C . THR A 1 116 ? 1.816 -11.961 -0.502 1 94.75 116 THR A C 1
ATOM 879 O O . THR A 1 116 ? 1.622 -13.117 -0.89 1 94.75 116 THR A O 1
ATOM 882 N N . VAL A 1 117 ? 1.233 -11.453 0.552 1 95.19 117 VAL A N 1
ATOM 883 C CA . VAL A 1 117 ? 0.379 -12.273 1.409 1 95.19 117 VAL A CA 1
ATOM 884 C C . VAL A 1 117 ? -0.886 -12.672 0.651 1 95.19 117 VAL A C 1
ATOM 886 O O . VAL A 1 117 ? -1.348 -13.805 0.754 1 95.19 117 VAL A O 1
ATOM 889 N N . SER A 1 118 ? -1.433 -11.766 -0.1 1 95.75 118 SER A N 1
ATOM 890 C CA . SER A 1 118 ? -2.664 -12.023 -0.839 1 95.75 118 SER A CA 1
ATOM 891 C C . SER A 1 118 ? -2.465 -13.125 -1.876 1 95.75 118 SER A C 1
ATOM 893 O O . SER A 1 118 ? -3.281 -14.039 -1.979 1 95.75 118 SER A O 1
ATOM 895 N N . LEU A 1 119 ? -1.451 -13.039 -2.65 1 95.94 119 LEU A N 1
ATOM 896 C CA . LEU A 1 119 ? -1.164 -14.062 -3.645 1 95.94 119 LEU A CA 1
ATOM 897 C C . LEU A 1 119 ? -0.928 -15.414 -2.979 1 95.94 119 LEU A C 1
ATOM 899 O O . LEU A 1 119 ? -1.4 -16.453 -3.465 1 95.94 119 LEU A O 1
ATOM 903 N N . ALA A 1 120 ? -0.147 -15.398 -1.901 1 95 120 ALA A N 1
ATOM 904 C CA . ALA A 1 120 ? 0.1 -16.641 -1.169 1 95 120 ALA A CA 1
ATOM 905 C C . ALA A 1 120 ? -1.21 -17.328 -0.79 1 95 120 ALA A C 1
ATOM 907 O O . ALA A 1 120 ? -1.383 -18.516 -1.022 1 95 120 ALA A O 1
ATOM 908 N N . LYS A 1 121 ? -2.09 -16.531 -0.234 1 94.38 121 LYS A N 1
ATOM 909 C CA . LYS A 1 121 ? -3.381 -17.062 0.19 1 94.38 121 LYS A CA 1
ATOM 910 C C . LYS A 1 121 ? -4.184 -17.578 -1.004 1 94.38 121 LYS A C 1
ATOM 912 O O . LYS A 1 121 ? -4.805 -18.641 -0.932 1 94.38 121 LYS A O 1
ATOM 917 N N . GLU A 1 122 ? -4.16 -16.844 -2.066 1 94.5 122 GLU A N 1
ATOM 918 C CA . GLU A 1 122 ? -4.91 -17.219 -3.26 1 94.5 122 GLU A CA 1
ATOM 919 C C . GLU A 1 122 ? -4.359 -18.5 -3.871 1 94.5 122 GLU A C 1
ATOM 921 O O . GLU A 1 122 ? -5.121 -19.359 -4.309 1 94.5 122 GLU A O 1
ATOM 926 N N . PHE A 1 123 ? -3.08 -18.625 -3.924 1 95.12 123 PHE A N 1
ATOM 927 C CA . PHE A 1 123 ? -2.471 -19.828 -4.48 1 95.12 123 PHE A CA 1
ATOM 928 C C . PHE A 1 123 ? -2.818 -21.047 -3.637 1 95.12 123 PHE A C 1
ATOM 930 O O . PHE A 1 123 ? -3.145 -22.109 -4.176 1 95.12 123 PHE A O 1
ATOM 937 N N . ILE A 1 124 ? -2.824 -20.875 -2.363 1 93.38 124 ILE A N 1
ATOM 938 C CA . ILE A 1 124 ? -3.221 -21.953 -1.469 1 93.38 124 ILE A CA 1
ATOM 939 C C . ILE A 1 124 ? -4.68 -22.328 -1.729 1 93.38 124 ILE A C 1
ATOM 941 O O . ILE A 1 124 ? -5.004 -23.5 -1.872 1 93.38 124 ILE A O 1
ATOM 945 N N . MET A 1 125 ? -5.5 -21.375 -1.842 1 93.06 125 MET A N 1
ATOM 946 C CA . MET A 1 125 ? -6.93 -21.594 -2.045 1 93.06 125 MET A CA 1
ATOM 947 C C . MET A 1 125 ? -7.191 -22.312 -3.361 1 93.06 125 MET A C 1
ATOM 949 O O . MET A 1 125 ? -8.141 -23.094 -3.467 1 93.06 125 MET A O 1
ATOM 953 N N . ASN A 1 126 ? -6.32 -22.047 -4.316 1 93.56 126 ASN A N 1
ATOM 954 C CA . ASN A 1 126 ? -6.48 -22.625 -5.641 1 93.56 126 ASN A CA 1
ATOM 955 C C . ASN A 1 126 ? -5.773 -23.984 -5.738 1 93.56 126 ASN A C 1
ATOM 957 O O . ASN A 1 126 ? -5.82 -24.641 -6.781 1 93.56 126 ASN A O 1
ATOM 961 N N . GLY A 1 127 ? -5.074 -24.344 -4.734 1 94.44 127 GLY A N 1
ATOM 962 C CA . GLY A 1 127 ? -4.344 -25.594 -4.734 1 94.44 127 GLY A CA 1
ATOM 963 C C . GLY A 1 127 ? -3.029 -25.516 -5.492 1 94.44 127 GLY A C 1
ATOM 964 O O . GLY A 1 127 ? -2.508 -26.547 -5.949 1 94.44 127 GLY A O 1
ATOM 965 N N . ASP A 1 128 ? -2.602 -24.281 -5.703 1 94.62 128 ASP A N 1
ATOM 966 C CA . ASP A 1 128 ? -1.319 -24.078 -6.375 1 94.62 128 ASP A CA 1
ATOM 967 C C . ASP A 1 128 ? -0.161 -24.188 -5.387 1 94.62 128 ASP A C 1
ATOM 969 O O . ASP A 1 128 ? -0.182 -23.562 -4.32 1 94.62 128 ASP A O 1
ATOM 973 N N . ASP A 1 129 ? 0.832 -24.984 -5.719 1 95.19 129 ASP A N 1
ATOM 974 C CA . ASP A 1 129 ? 2.014 -25.141 -4.875 1 95.19 129 ASP A CA 1
ATOM 975 C C . ASP A 1 129 ? 3.092 -24.125 -5.246 1 95.19 129 ASP A C 1
ATOM 977 O O . ASP A 1 129 ? 4.188 -24.5 -5.668 1 95.19 129 ASP A O 1
ATOM 981 N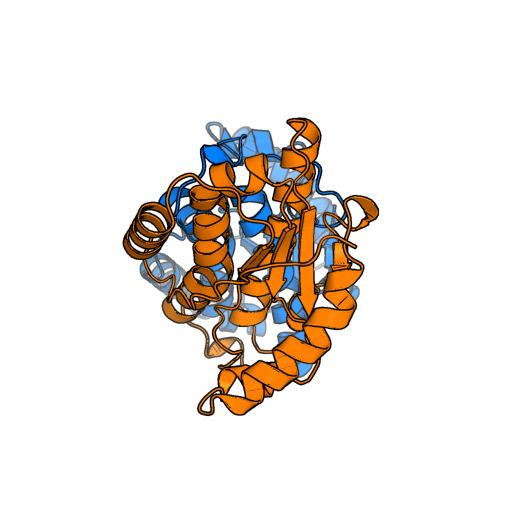 N . ILE A 1 130 ? 2.793 -22.891 -5.164 1 95 130 ILE A N 1
ATOM 982 C CA . ILE A 1 130 ? 3.711 -21.781 -5.418 1 95 130 ILE A CA 1
ATOM 983 C C . ILE A 1 130 ? 3.963 -21.016 -4.121 1 95 130 ILE A C 1
ATOM 985 O O . ILE A 1 130 ? 3.021 -20.562 -3.471 1 95 130 ILE A O 1
ATOM 989 N N . THR A 1 131 ? 5.211 -20.938 -3.727 1 93.44 131 THR A N 1
ATOM 990 C CA . THR A 1 131 ? 5.602 -20.188 -2.541 1 93.44 131 THR A CA 1
ATOM 991 C C . THR A 1 131 ? 5.805 -18.703 -2.883 1 93.44 131 THR A C 1
ATOM 993 O O . THR A 1 131 ? 6.395 -18.375 -3.912 1 93.44 131 THR A O 1
ATOM 996 N N . VAL A 1 132 ? 5.238 -17.859 -2.092 1 94.25 132 VAL A N 1
ATOM 997 C CA . VAL A 1 132 ? 5.41 -16.422 -2.262 1 94.25 132 VAL A CA 1
ATOM 998 C C . VAL A 1 132 ? 5.898 -15.805 -0.954 1 94.25 132 VAL A C 1
ATOM 1000 O O . VAL A 1 132 ? 5.25 -15.938 0.085 1 94.25 132 VAL A O 1
ATOM 1003 N N . VAL A 1 133 ? 7.066 -15.094 -1.008 1 90.56 133 VAL A N 1
ATOM 1004 C CA . VAL A 1 133 ? 7.586 -14.477 0.21 1 90.56 133 VAL A CA 1
ATOM 1005 C C . VAL A 1 133 ? 8.109 -13.078 -0.101 1 90.56 133 VAL A C 1
ATOM 1007 O O . VAL A 1 133 ? 8.484 -12.789 -1.24 1 90.56 133 VAL A O 1
ATOM 1010 N N . ALA A 1 134 ? 7.992 -12.227 0.886 1 89.69 134 ALA A N 1
ATOM 1011 C CA . ALA A 1 134 ? 8.703 -10.953 0.865 1 89.69 134 ALA A CA 1
ATOM 1012 C C . ALA A 1 134 ? 10.023 -11.047 1.623 1 89.69 134 ALA A C 1
ATOM 1014 O O . ALA A 1 134 ? 10.094 -11.68 2.676 1 89.69 134 ALA A O 1
ATOM 1015 N N . PHE A 1 135 ? 11.055 -10.391 1.027 1 82.88 135 PHE A N 1
ATOM 1016 C CA . PHE A 1 135 ? 12.391 -10.477 1.608 1 82.88 135 PHE A CA 1
ATOM 1017 C C . PHE A 1 135 ? 13.008 -9.094 1.747 1 82.88 135 PHE A C 1
ATOM 1019 O O . PHE A 1 135 ? 12.953 -8.289 0.816 1 82.88 135 PHE A O 1
ATOM 1026 N N . ASN A 1 136 ? 13.469 -8.719 2.92 1 78.75 136 ASN A N 1
ATOM 1027 C CA . ASN A 1 136 ? 14.258 -7.516 3.15 1 78.75 136 ASN A CA 1
ATOM 1028 C C . ASN A 1 136 ? 15.75 -7.824 3.184 1 78.75 136 ASN A C 1
ATOM 1030 O O . ASN A 1 136 ? 16.234 -8.438 4.133 1 78.75 136 ASN A O 1
ATOM 1034 N N . PRO A 1 137 ? 16.422 -7.461 2.162 1 66.12 137 PRO A N 1
ATOM 1035 C CA . PRO A 1 137 ? 17.844 -7.789 2.131 1 66.12 137 PRO A CA 1
ATOM 1036 C C . PRO A 1 137 ? 18.656 -6.988 3.15 1 66.12 137 PRO A C 1
ATOM 1038 O O . PRO A 1 137 ? 19.844 -7.258 3.346 1 66.12 137 PRO A O 1
ATOM 1041 N N . GLY A 1 138 ? 17.906 -6.258 4.18 1 58.53 138 GLY A N 1
ATOM 1042 C CA . GLY A 1 138 ? 18.625 -5.422 5.121 1 58.53 138 GLY A CA 1
ATOM 1043 C C . GLY A 1 138 ? 19.406 -4.309 4.449 1 58.53 138 GLY A C 1
ATOM 1044 O O . GLY A 1 138 ? 19.156 -3.971 3.293 1 58.53 138 GLY A O 1
ATOM 1045 N N . TYR A 1 139 ? 20.266 -3.484 5.164 1 46.22 139 TYR A N 1
ATOM 1046 C CA . TYR A 1 139 ? 21.109 -2.367 4.742 1 46.22 139 TYR A CA 1
ATOM 1047 C C . TYR A 1 139 ? 21.797 -2.668 3.418 1 46.22 139 TYR A C 1
ATOM 1049 O O . TYR A 1 139 ? 22.547 -1.835 2.895 1 46.22 139 TYR A O 1
ATOM 1057 N N . VAL A 1 140 ? 21.594 -3.652 2.863 1 43.69 140 VAL A N 1
ATOM 1058 C CA . VAL A 1 140 ? 22.25 -3.852 1.577 1 43.69 140 VAL A CA 1
ATOM 1059 C C . VAL A 1 140 ? 21.469 -3.123 0.481 1 43.69 140 VAL A C 1
ATOM 1061 O O . VAL A 1 140 ? 22.016 -2.842 -0.589 1 43.69 140 VAL A O 1
ATOM 1064 N N . ALA A 1 141 ? 20.203 -2.969 0.582 1 44.81 141 ALA A N 1
ATOM 1065 C CA . ALA A 1 141 ? 19.312 -2.391 -0.421 1 44.81 141 ALA A CA 1
ATOM 1066 C C . ALA A 1 141 ? 19.766 -0.982 -0.804 1 44.81 141 ALA A C 1
ATOM 1068 O O . ALA A 1 141 ? 19.578 -0.554 -1.945 1 44.81 141 ALA A O 1
ATOM 1069 N N . THR A 1 142 ? 20.016 -0.032 0.219 1 41.34 142 THR A N 1
ATOM 1070 C CA . THR A 1 142 ? 20.609 1.229 -0.207 1 41.34 142 THR A CA 1
ATOM 1071 C C . THR A 1 142 ? 21.656 0.992 -1.285 1 41.34 142 THR A C 1
ATOM 1073 O O . THR A 1 142 ? 21.922 1.868 -2.115 1 41.34 142 THR A O 1
ATOM 1076 N N . ARG A 1 143 ? 22.359 -0.018 -1.106 1 38.97 143 ARG A N 1
ATOM 1077 C CA . ARG A 1 143 ? 23.391 -0.294 -2.104 1 38.97 143 ARG A CA 1
ATOM 1078 C C . ARG A 1 143 ? 22.766 -0.699 -3.436 1 38.97 143 ARG A C 1
ATOM 1080 O O . ARG A 1 143 ? 23.406 -0.616 -4.48 1 38.97 143 ARG A O 1
ATOM 1087 N N . LEU A 1 144 ? 21.641 -1.259 -3.426 1 39.94 144 LEU A N 1
ATOM 1088 C CA . LEU A 1 144 ? 21 -1.632 -4.684 1 39.94 144 LEU A CA 1
ATOM 1089 C C . LEU A 1 144 ? 20.562 -0.394 -5.457 1 39.94 144 LEU A C 1
ATOM 1091 O O . LEU A 1 144 ? 20.531 -0.404 -6.691 1 39.94 144 LEU A O 1
ATOM 1095 N N . THR A 1 145 ? 20 0.533 -4.82 1 39.62 145 THR A N 1
ATOM 1096 C CA . THR A 1 145 ? 19.641 1.736 -5.559 1 39.62 145 THR A CA 1
ATOM 1097 C C . THR A 1 145 ? 20.859 2.32 -6.27 1 39.62 145 THR A C 1
ATOM 1099 O O . THR A 1 145 ? 20.719 3.086 -7.227 1 39.62 145 THR A O 1
ATOM 1102 N N . ASN A 1 146 ? 21.938 2.412 -5.539 1 37.44 146 ASN A N 1
ATOM 1103 C CA . ASN A 1 146 ? 23.141 2.795 -6.273 1 37.44 146 ASN A CA 1
ATOM 1104 C C . ASN A 1 146 ? 23.641 1.653 -7.148 1 37.44 146 ASN A C 1
ATOM 1106 O O . ASN A 1 146 ? 24.844 1.363 -7.16 1 37.44 146 ASN A O 1
ATOM 1110 N N . TYR A 1 147 ? 23 0.828 -7.477 1 38 147 TYR A N 1
ATOM 1111 C CA . TYR A 1 147 ? 23.328 -0.37 -8.242 1 38 147 TYR A CA 1
ATOM 1112 C C . TYR A 1 147 ? 24.203 -0.028 -9.445 1 38 147 TYR A C 1
ATOM 1114 O O . TYR A 1 147 ? 23.734 -0.065 -10.586 1 38 147 TYR A O 1
ATOM 1122 N N . ARG A 1 148 ? 24.875 0.914 -9.328 1 35.97 148 ARG A N 1
ATOM 1123 C CA . ARG A 1 148 ? 25.797 1.052 -10.445 1 35.97 148 ARG A CA 1
ATOM 1124 C C . ARG A 1 148 ? 26.672 -0.183 -10.586 1 35.97 148 ARG A C 1
ATOM 1126 O O . ARG A 1 148 ? 27.344 -0.366 -11.602 1 35.97 148 ARG A O 1
ATOM 1133 N N . PHE A 1 149 ? 27.281 -0.917 -9.594 1 36.81 149 PHE A N 1
ATOM 1134 C CA . PHE A 1 149 ? 28.375 -1.84 -9.891 1 36.81 149 PHE A CA 1
ATOM 1135 C C . PHE A 1 149 ? 27.922 -3.285 -9.719 1 36.81 149 PHE A C 1
ATOM 1137 O O . PHE A 1 149 ? 27.188 -3.604 -8.781 1 36.81 149 PHE A O 1
ATOM 1144 N N . LYS A 1 150 ? 28.109 -4.254 -10.633 1 42.72 150 LYS A N 1
ATOM 1145 C CA . LYS A 1 150 ? 27.938 -5.684 -10.867 1 42.72 150 LYS A CA 1
ATOM 1146 C C . LYS A 1 150 ? 28.188 -6.48 -9.594 1 42.72 150 LYS A C 1
ATOM 1148 O O . LYS A 1 150 ? 27.484 -7.449 -9.305 1 42.72 150 LYS A O 1
ATOM 1153 N N . ASP A 1 151 ? 29.125 -6.152 -8.906 1 42.09 151 ASP A N 1
ATOM 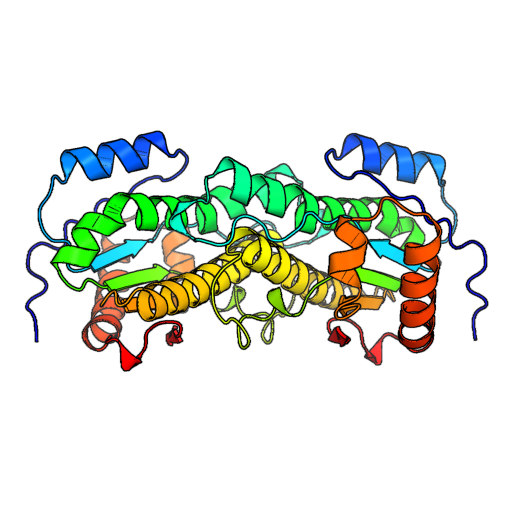1154 C CA . ASP A 1 151 ? 29.672 -6.914 -7.785 1 42.09 151 ASP A CA 1
ATOM 1155 C C . ASP A 1 151 ? 28.734 -6.898 -6.59 1 42.09 151 ASP A C 1
ATOM 1157 O O . ASP A 1 151 ? 28.625 -7.891 -5.863 1 42.09 151 ASP A O 1
ATOM 1161 N N . ASP A 1 152 ? 28 -5.82 -6.426 1 45.91 152 ASP A N 1
ATOM 1162 C CA . ASP A 1 152 ? 27.188 -5.621 -5.23 1 45.91 152 ASP A CA 1
ATOM 1163 C C . ASP A 1 152 ? 25.891 -6.43 -5.305 1 45.91 152 ASP A C 1
ATOM 1165 O O . ASP A 1 152 ? 25.406 -6.938 -4.289 1 45.91 152 ASP A O 1
ATOM 1169 N N . MET A 1 153 ? 25.516 -6.719 -6.43 1 49.78 153 MET A N 1
ATOM 1170 C CA . MET A 1 153 ? 24.328 -7.559 -6.633 1 49.78 153 MET A CA 1
ATOM 1171 C C . MET A 1 153 ? 24.625 -9.008 -6.266 1 49.78 153 MET A C 1
ATOM 1173 O O . MET A 1 153 ? 23.797 -9.695 -5.68 1 49.78 153 MET A O 1
ATOM 1177 N N . ASP A 1 154 ? 25.906 -9.289 -6.566 1 49.06 154 ASP A N 1
ATOM 1178 C CA . ASP A 1 154 ? 26.266 -10.68 -6.293 1 49.06 154 ASP A CA 1
ATOM 1179 C C . ASP A 1 154 ? 26.234 -10.969 -4.797 1 49.06 154 ASP A C 1
ATOM 1181 O O . ASP A 1 154 ? 25.797 -12.039 -4.375 1 49.06 154 ASP A O 1
ATOM 1185 N N . GLU A 1 155 ? 26.781 -10.016 -4.09 1 50.62 155 GLU A N 1
ATOM 1186 C CA . GLU A 1 155 ? 26.797 -10.227 -2.646 1 50.62 155 GLU A CA 1
ATOM 1187 C C . GLU A 1 155 ? 25.375 -10.203 -2.08 1 50.62 155 GLU A C 1
ATOM 1189 O O . GLU A 1 155 ? 25.047 -11 -1.194 1 50.62 155 GLU A O 1
ATOM 1194 N N . CYS A 1 156 ? 24.625 -9.305 -2.582 1 52.66 156 CYS A N 1
ATOM 1195 C CA . CYS A 1 156 ? 23.25 -9.242 -2.119 1 52.66 156 CYS A CA 1
ATOM 1196 C C . CYS A 1 156 ? 22.5 -10.523 -2.451 1 52.66 156 CYS A C 1
ATOM 1198 O O . CYS A 1 156 ? 21.781 -11.07 -1.608 1 52.66 156 CYS A O 1
ATOM 1200 N N . ILE A 1 157 ? 22.875 -10.961 -3.578 1 55.22 157 ILE A N 1
ATOM 1201 C CA . ILE A 1 157 ? 22.188 -12.156 -4.039 1 55.22 157 ILE A CA 1
ATOM 1202 C C . ILE A 1 157 ? 22.625 -13.359 -3.203 1 55.22 157 ILE A C 1
ATOM 1204 O O . ILE A 1 157 ? 21.797 -14.211 -2.848 1 55.22 157 ILE A O 1
ATOM 1208 N N . ALA A 1 158 ? 24 -13.273 -2.889 1 53.56 158 ALA A N 1
ATOM 1209 C CA . ALA A 1 158 ? 24.484 -14.414 -2.125 1 53.56 158 ALA A CA 1
ATOM 1210 C C . ALA A 1 158 ? 23.797 -14.508 -0.766 1 53.56 158 ALA A C 1
ATOM 1212 O O . ALA A 1 158 ? 23.453 -15.602 -0.313 1 53.56 158 ALA A O 1
ATOM 1213 N N . GLY A 1 159 ? 23.672 -13.391 -0.065 1 57.81 159 GLY A N 1
ATOM 1214 C CA . GLY A 1 159 ? 22.969 -13.375 1.211 1 57.81 159 GLY A CA 1
ATOM 1215 C C . GLY A 1 159 ? 21.5 -13.75 1.096 1 57.81 159 GLY A C 1
ATOM 1216 O O . GLY A 1 159 ? 20.953 -14.43 1.973 1 57.81 159 GLY A O 1
ATOM 1217 N N . MET A 1 160 ? 21.078 -13.453 0.006 1 62.19 160 MET A N 1
ATOM 1218 C CA . MET A 1 160 ? 19.688 -13.781 -0.271 1 62.19 160 MET A CA 1
ATOM 1219 C C . MET A 1 160 ? 19.516 -15.273 -0.537 1 62.19 160 MET A C 1
ATOM 1221 O O . MET A 1 160 ? 18.516 -15.875 -0.133 1 62.19 160 MET A O 1
ATOM 1225 N N . VAL A 1 161 ? 20.594 -15.812 -1.059 1 60.81 161 VAL A N 1
ATOM 1226 C CA . VAL A 1 161 ? 20.516 -17.203 -1.483 1 60.81 161 VAL A CA 1
ATOM 1227 C C . VAL A 1 161 ? 20.344 -18.109 -0.264 1 60.81 161 VAL A C 1
ATOM 1229 O O . VAL A 1 161 ? 19.594 -19.078 -0.303 1 60.81 161 VAL A O 1
ATOM 1232 N N . GLU A 1 162 ? 21.047 -17.75 0.77 1 61.66 162 GLU A N 1
ATOM 1233 C CA . GLU A 1 162 ? 20.938 -18.594 1.964 1 61.66 162 GLU A CA 1
ATOM 1234 C C . GLU A 1 162 ? 19.516 -18.578 2.512 1 61.66 162 GLU A C 1
ATOM 1236 O O . GLU A 1 162 ? 18.984 -19.625 2.918 1 61.66 162 GLU A O 1
ATOM 1241 N N . VAL A 1 163 ? 18.969 -17.469 2.584 1 62.91 163 VAL A N 1
ATOM 1242 C CA . VAL A 1 163 ? 17.609 -17.344 3.111 1 62.91 163 VAL A CA 1
ATOM 1243 C C . VAL A 1 163 ? 16.625 -18 2.152 1 62.91 163 VAL A C 1
ATOM 1245 O O . VAL A 1 163 ? 15.688 -18.688 2.584 1 62.91 163 VAL A O 1
ATOM 1248 N N . LEU A 1 164 ? 16.969 -17.953 1.001 1 68.56 164 LEU A N 1
ATOM 1249 C CA . LEU A 1 164 ? 16.031 -18.375 -0.036 1 68.56 164 LEU A CA 1
ATOM 1250 C C . LEU A 1 164 ? 16.047 -19.891 -0.186 1 68.56 164 LEU A C 1
ATOM 1252 O O . LEU A 1 164 ? 15.039 -20.5 -0.556 1 68.56 164 LEU A O 1
ATOM 1256 N N . GLU A 1 165 ? 17.219 -20.531 0.146 1 67 165 GLU A N 1
ATOM 1257 C CA . GLU A 1 165 ? 17.312 -21.984 0.067 1 67 165 GLU A CA 1
ATOM 1258 C C . GLU A 1 165 ? 16.406 -22.656 1.094 1 67 165 GLU A C 1
ATOM 1260 O O . GLU A 1 165 ? 15.945 -23.781 0.887 1 67 165 GLU A O 1
ATOM 1265 N N . GLY A 1 166 ? 16.062 -21.891 2.029 1 71.94 166 GLY A N 1
ATOM 1266 C CA . GLY A 1 166 ? 15.25 -22.484 3.086 1 71.94 166 GLY A CA 1
ATOM 1267 C C . GLY A 1 166 ? 13.773 -22.141 2.963 1 71.94 166 GLY A C 1
ATOM 1268 O O . GLY A 1 166 ? 12.961 -22.562 3.793 1 71.94 166 GLY A O 1
ATOM 1269 N N . VAL A 1 167 ? 13.484 -21.562 1.878 1 81.12 167 VAL A N 1
ATOM 1270 C CA . VAL A 1 167 ? 12.102 -21.109 1.759 1 81.12 167 VAL A CA 1
ATOM 1271 C C . VAL A 1 167 ? 11.242 -22.234 1.179 1 81.12 167 VAL A C 1
ATOM 1273 O O . VAL A 1 167 ? 11.656 -22.906 0.239 1 81.12 167 VAL A O 1
ATOM 1276 N N . SER A 1 168 ? 10.125 -22.547 1.849 1 86 168 SER A N 1
ATOM 1277 C CA . SER A 1 168 ? 9.125 -23.531 1.431 1 86 168 SER A CA 1
ATOM 1278 C C . SER A 1 168 ? 7.711 -23 1.626 1 86 168 SER A C 1
ATOM 1280 O O . SER A 1 168 ? 7.523 -21.828 1.958 1 86 168 SER A O 1
ATOM 1282 N N . MET A 1 169 ? 6.758 -23.875 1.343 1 88.62 169 MET A N 1
ATOM 1283 C CA . MET A 1 169 ? 5.355 -23.5 1.497 1 88.62 169 MET A CA 1
ATOM 1284 C C . MET A 1 169 ? 5.047 -23.125 2.945 1 88.62 169 MET A C 1
ATOM 1286 O O . MET A 1 169 ? 4.09 -22.406 3.215 1 88.62 169 MET A O 1
ATOM 1290 N N . GLU A 1 170 ? 5.926 -23.547 3.828 1 84.88 170 GLU A N 1
ATOM 1291 C CA . GLU A 1 170 ? 5.738 -23.219 5.234 1 84.88 170 GLU A CA 1
ATOM 1292 C C . GLU A 1 170 ? 5.914 -21.719 5.477 1 84.88 170 GLU A C 1
ATOM 1294 O O . GLU A 1 170 ? 5.328 -21.156 6.41 1 84.88 170 GLU A O 1
ATOM 1299 N N . GLN A 1 171 ? 6.617 -21.109 4.555 1 84.62 171 GLN A N 1
ATOM 1300 C CA . GLN A 1 171 ? 6.934 -19.703 4.758 1 84.62 171 GLN A CA 1
ATOM 1301 C C . GLN A 1 171 ? 6.117 -18.812 3.818 1 84.62 171 GLN A C 1
ATOM 1303 O O . GLN A 1 171 ? 6.305 -17.594 3.791 1 84.62 171 GLN A O 1
ATOM 1308 N N . THR A 1 172 ? 5.25 -19.453 3.033 1 88.94 172 THR A N 1
ATOM 1309 C CA . THR A 1 172 ? 4.523 -18.656 2.059 1 88.94 172 THR A CA 1
ATOM 1310 C C . THR A 1 172 ? 3.711 -17.562 2.754 1 88.94 172 THR A C 1
ATOM 1312 O O . THR A 1 172 ? 3.141 -17.781 3.822 1 88.94 172 THR A O 1
ATOM 1315 N N . GLY A 1 173 ? 3.732 -16.359 2.201 1 86.88 173 GLY A N 1
ATOM 1316 C CA . GLY A 1 173 ? 3.006 -15.211 2.738 1 86.88 173 GLY A CA 1
ATOM 1317 C C . GLY A 1 173 ? 3.75 -14.508 3.854 1 86.88 173 GLY A C 1
ATOM 1318 O O . GLY A 1 173 ? 3.27 -13.5 4.387 1 86.88 173 GLY A O 1
ATOM 1319 N N . MET A 1 174 ? 5 -14.945 4.148 1 81.94 174 MET A N 1
ATOM 1320 C CA . MET A 1 174 ? 5.738 -14.367 5.27 1 81.94 174 MET A CA 1
ATOM 1321 C C . MET A 1 174 ? 6.727 -13.312 4.789 1 81.94 174 MET A C 1
ATOM 1323 O O . MET A 1 174 ? 7.043 -13.258 3.598 1 81.94 174 MET A O 1
ATOM 1327 N N . PHE A 1 175 ? 7.055 -12.453 5.684 1 81.88 175 PHE A N 1
ATOM 1328 C CA . PHE A 1 175 ? 8.141 -11.492 5.512 1 81.88 175 PHE A CA 1
ATOM 1329 C C . PHE A 1 175 ? 9.422 -12.008 6.164 1 81.88 175 PHE A C 1
ATOM 1331 O O . PHE A 1 175 ? 9.461 -12.219 7.375 1 81.88 175 PHE A O 1
ATOM 1338 N N . LEU A 1 176 ? 10.414 -12.219 5.328 1 73.06 176 LEU A N 1
ATOM 1339 C CA . LEU A 1 176 ? 11.664 -12.781 5.812 1 73.06 176 LEU A CA 1
ATOM 1340 C C . LEU A 1 176 ? 12.758 -11.719 5.863 1 73.06 176 LEU A C 1
ATOM 1342 O O . LEU A 1 176 ? 12.789 -10.812 5.031 1 73.06 176 LEU A O 1
ATOM 1346 N N . ASP A 1 177 ? 13.469 -11.641 6.832 1 68.56 177 ASP A N 1
ATOM 1347 C CA . ASP A 1 177 ? 14.578 -10.703 6.965 1 68.56 177 ASP A CA 1
ATOM 1348 C C . ASP A 1 177 ? 15.891 -11.445 7.227 1 68.56 177 ASP A C 1
ATOM 1350 O O . ASP A 1 177 ? 15.883 -12.586 7.68 1 68.56 177 ASP A O 1
ATOM 1354 N N . MET B 1 1 ? -14.742 19.438 24.938 1 29.52 1 MET B N 1
ATOM 1355 C CA . MET B 1 1 ? -15.328 18.672 23.844 1 29.52 1 MET B CA 1
ATOM 1356 C C . MET B 1 1 ? -15.539 19.562 22.625 1 29.52 1 MET B C 1
ATOM 1358 O O . MET B 1 1 ? -16.375 20.469 22.641 1 29.52 1 MET B O 1
ATOM 1362 N N . LYS B 1 2 ? -14.5 19.891 21.922 1 35.78 2 LYS B N 1
ATOM 1363 C CA . LYS B 1 2 ? -14.602 21 20.969 1 35.78 2 LYS B CA 1
ATOM 1364 C C . LYS B 1 2 ? -15.742 20.766 19.984 1 35.78 2 LYS B C 1
ATOM 1366 O O . LYS B 1 2 ? -15.891 19.672 19.438 1 35.78 2 LYS B O 1
ATOM 1371 N N . GLU B 1 3 ? -16.812 21.344 20.219 1 33.38 3 GLU B N 1
ATOM 1372 C CA . GLU B 1 3 ? -17.938 21.344 19.297 1 33.38 3 GLU B CA 1
ATOM 1373 C C . GLU B 1 3 ? -17.469 21.391 17.844 1 33.38 3 GLU B C 1
ATOM 1375 O O . GLU B 1 3 ? -16.703 22.281 17.453 1 33.38 3 GLU B O 1
ATOM 1380 N N . ILE B 1 4 ? -17.266 20.281 17.203 1 40.09 4 ILE B N 1
ATOM 1381 C CA . ILE B 1 4 ? -17.094 20.281 15.758 1 40.09 4 ILE B CA 1
ATOM 1382 C C . ILE B 1 4 ? -18.125 21.219 15.125 1 40.09 4 ILE B C 1
ATOM 1384 O O . ILE B 1 4 ? -19.328 20.969 15.188 1 40.09 4 ILE B O 1
ATOM 1388 N N . GLU B 1 5 ? -17.938 22.469 15.258 1 38.09 5 GLU B N 1
ATOM 1389 C CA . GLU B 1 5 ? -18.891 23.281 14.531 1 38.09 5 GLU B CA 1
ATOM 1390 C C . GLU B 1 5 ? -19.203 22.688 13.156 1 38.09 5 GLU B C 1
ATOM 1392 O O . GLU B 1 5 ? -18.891 21.531 12.891 1 38.09 5 GLU B O 1
ATOM 1397 N N . ALA B 1 6 ? -18.906 23.531 12.008 1 34.53 6 ALA B N 1
ATOM 1398 C CA . ALA B 1 6 ? -19.344 23.312 10.633 1 34.53 6 ALA B CA 1
ATOM 1399 C C . ALA B 1 6 ? -18.5 22.234 9.953 1 34.53 6 ALA B C 1
ATOM 1401 O O . ALA B 1 6 ? -17.281 22.312 9.906 1 34.53 6 ALA B O 1
ATOM 1402 N N . VAL B 1 7 ? -18.922 21 10.203 1 40.16 7 VAL B N 1
ATOM 1403 C CA . VAL B 1 7 ? -18.344 19.906 9.43 1 40.16 7 VAL B CA 1
ATOM 1404 C C . VAL B 1 7 ? -18.688 20.094 7.949 1 40.16 7 VAL B C 1
ATOM 1406 O O . VAL B 1 7 ? -19.859 20.094 7.57 1 40.16 7 VAL B O 1
ATOM 1409 N N . ALA B 1 8 ? -18.109 20.984 7.25 1 39.94 8 ALA B N 1
ATOM 1410 C CA . ALA B 1 8 ? -18.344 21 5.809 1 39.94 8 ALA B CA 1
ATOM 1411 C C . ALA B 1 8 ? -17.812 19.734 5.152 1 39.94 8 ALA B C 1
ATOM 1413 O O . ALA B 1 8 ? -16.672 19.328 5.387 1 39.94 8 ALA B O 1
ATOM 1414 N N . SER B 1 9 ? -18.781 18.781 5.074 1 43.81 9 SER B N 1
ATOM 1415 C CA . SER B 1 9 ? -18.484 17.531 4.371 1 43.81 9 SER B CA 1
ATOM 1416 C C . SER B 1 9 ? -18.484 17.734 2.859 1 43.81 9 SER B C 1
ATOM 1418 O O . SER B 1 9 ? -19.375 18.391 2.316 1 43.81 9 SER B O 1
ATOM 1420 N N . ARG B 1 10 ? -17.406 18.078 2.246 1 45.69 10 ARG B N 1
ATOM 1421 C CA . ARG B 1 10 ? -17.406 18.016 0.79 1 45.69 10 ARG B CA 1
ATOM 1422 C C . ARG B 1 10 ? -16.828 16.688 0.302 1 45.69 10 ARG B C 1
ATOM 1424 O O . ARG B 1 10 ? -15.797 16.234 0.795 1 45.69 10 ARG B O 1
ATOM 1431 N N . VAL B 1 11 ? -17.703 16 -0.262 1 47.75 11 VAL B N 1
ATOM 1432 C CA . VAL B 1 11 ? -17.25 14.789 -0.936 1 47.75 11 VAL B CA 1
ATOM 1433 C C . VAL B 1 11 ? -16.438 15.156 -2.176 1 47.75 11 VAL B C 1
ATOM 1435 O O . VAL B 1 11 ? -16.922 15.867 -3.057 1 47.75 11 VAL B O 1
ATOM 1438 N N . LEU B 1 12 ? -15.086 15.156 -2.076 1 53.06 12 LEU B N 1
ATOM 1439 C CA . LEU B 1 12 ? -14.227 15.43 -3.221 1 53.06 12 LEU B CA 1
ATOM 1440 C C . LEU B 1 12 ? -13.938 14.148 -4 1 53.06 12 LEU B C 1
ATOM 1442 O O . LEU B 1 12 ? -13.664 13.109 -3.408 1 53.06 12 LEU B O 1
ATOM 1446 N N . GLU B 1 13 ? -14.547 14.117 -5.152 1 54.88 13 GLU B N 1
ATOM 1447 C CA . GLU B 1 13 ? -14.031 13.102 -6.059 1 54.88 13 GLU B CA 1
ATOM 1448 C C . GLU B 1 13 ? -12.562 13.352 -6.391 1 54.88 13 GLU B C 1
ATOM 1450 O O . GLU B 1 13 ? -12.234 14.289 -7.113 1 54.88 13 GLU B O 1
ATOM 1455 N N . VAL B 1 14 ? -11.688 12.727 -5.582 1 57.25 14 VAL B N 1
ATOM 1456 C CA . VAL B 1 14 ? -10.273 13.078 -5.648 1 57.25 14 VAL B CA 1
ATOM 1457 C C . VAL B 1 14 ? -9.586 12.273 -6.75 1 57.25 14 VAL B C 1
ATOM 1459 O O . VAL B 1 14 ? -8.977 11.242 -6.48 1 57.25 14 VAL B O 1
ATOM 1462 N N . ASN B 1 15 ? -10.109 12.414 -7.996 1 55.81 15 ASN B N 1
ATOM 1463 C CA . ASN B 1 15 ? -9.406 11.719 -9.07 1 55.81 15 ASN B CA 1
ATOM 1464 C C . ASN B 1 15 ? -8.312 12.586 -9.68 1 55.81 15 ASN B C 1
ATOM 1466 O O . ASN B 1 15 ? -7.508 12.109 -10.484 1 55.81 15 ASN B O 1
ATOM 1470 N N . ASP B 1 16 ? -8.352 13.812 -9.234 1 71.69 16 ASP B N 1
ATOM 1471 C CA . ASP B 1 16 ? -7.352 14.703 -9.812 1 71.69 16 ASP B CA 1
ATOM 1472 C C . ASP B 1 16 ? -6.922 15.773 -8.812 1 71.69 16 ASP B C 1
ATOM 1474 O O . ASP B 1 16 ? -7.754 16.328 -8.086 1 71.69 16 ASP B O 1
ATOM 1478 N N . GLU B 1 17 ? -5.746 16.062 -8.734 1 84.69 17 GLU B N 1
ATOM 1479 C CA . GLU B 1 17 ? -5.168 17.016 -7.789 1 84.69 17 GLU B CA 1
ATOM 1480 C C . GLU B 1 17 ? -5.777 18.406 -7.965 1 84.69 17 GLU B C 1
ATOM 1482 O O . GLU B 1 17 ? -5.93 19.156 -6.992 1 84.69 17 GLU B O 1
ATOM 1487 N N . SER B 1 18 ? -6.141 18.688 -9.203 1 86 18 SER B N 1
ATOM 1488 C CA . SER B 1 18 ? -6.703 20 -9.477 1 86 18 SER B CA 1
ATOM 1489 C C . SER B 1 18 ? -8.008 20.203 -8.719 1 86 18 SER B C 1
ATOM 1491 O O . SER B 1 18 ? -8.297 21.312 -8.258 1 86 18 SER B O 1
ATOM 1493 N N . THR B 1 19 ? -8.766 19.156 -8.602 1 81.25 19 THR B N 1
ATOM 1494 C CA . THR B 1 19 ? -10.023 19.219 -7.863 1 81.25 19 THR B CA 1
ATOM 1495 C C . THR B 1 19 ? -9.766 19.5 -6.383 1 81.25 19 THR B C 1
ATOM 1497 O O . THR B 1 19 ? -10.461 20.297 -5.766 1 81.25 19 THR B O 1
ATOM 1500 N N . VAL B 1 20 ? -8.758 18.938 -5.863 1 85.62 20 VAL B N 1
ATOM 1501 C CA . VAL B 1 20 ? -8.414 19.094 -4.453 1 85.62 20 VAL B CA 1
ATOM 1502 C C . VAL B 1 20 ? -7.91 20.516 -4.211 1 85.62 20 VAL B C 1
ATOM 1504 O O . VAL B 1 20 ? -8.289 21.156 -3.229 1 85.62 20 VAL B O 1
ATOM 1507 N N . ILE B 1 21 ? -7.137 20.984 -5.113 1 88.75 21 ILE B N 1
ATOM 1508 C CA . ILE B 1 21 ? -6.582 22.328 -5 1 88.75 21 ILE B CA 1
ATOM 1509 C C . ILE B 1 21 ? -7.715 23.359 -5.016 1 88.75 21 ILE B C 1
ATOM 1511 O O . ILE B 1 21 ? -7.742 24.266 -4.188 1 88.75 21 ILE B O 1
ATOM 1515 N N . LYS B 1 22 ? -8.562 23.172 -5.895 1 85.25 22 LYS B N 1
ATOM 1516 C CA . LYS B 1 22 ? -9.688 24.078 -6 1 85.25 22 LYS B CA 1
ATOM 1517 C C . LYS B 1 22 ? -10.547 24.047 -4.734 1 85.25 22 LYS B C 1
ATOM 1519 O O . LYS B 1 22 ? -11 25.094 -4.266 1 85.25 22 LYS B O 1
ATOM 1524 N N . ALA B 1 23 ? -10.781 22.875 -4.242 1 82.94 23 ALA B N 1
ATOM 1525 C CA . ALA B 1 23 ? -11.562 22.734 -3.016 1 82.94 23 ALA B CA 1
ATOM 1526 C C . ALA B 1 23 ? -10.898 23.469 -1.856 1 82.94 23 ALA B C 1
ATOM 1528 O O . ALA B 1 23 ? -11.57 24.125 -1.061 1 82.94 23 ALA B O 1
ATOM 1529 N N . ALA B 1 24 ? -9.617 23.375 -1.724 1 87 24 ALA B N 1
ATOM 1530 C CA . ALA B 1 24 ? -8.875 24.047 -0.661 1 87 24 ALA B CA 1
ATOM 1531 C C . ALA B 1 24 ? -8.938 25.562 -0.824 1 87 24 ALA B C 1
ATOM 1533 O O . ALA B 1 24 ? -9.07 26.297 0.16 1 87 24 ALA B O 1
ATOM 1534 N N . GLN B 1 25 ? -8.859 25.953 -2.037 1 88.69 25 GLN B N 1
ATOM 1535 C CA . GLN B 1 25 ? -8.938 27.375 -2.324 1 88.69 25 GLN B CA 1
ATOM 1536 C C . GLN B 1 25 ? -10.305 27.938 -1.942 1 88.69 25 GLN B C 1
ATOM 1538 O O . GLN B 1 25 ? -10.398 29.016 -1.353 1 88.69 25 GLN B O 1
ATOM 1543 N N . VAL B 1 26 ? -11.289 27.25 -2.293 1 84.31 26 VAL B N 1
ATOM 1544 C CA . VAL B 1 26 ? -12.656 27.672 -1.999 1 84.31 26 VAL B CA 1
ATOM 1545 C C . VAL B 1 26 ? -12.875 27.703 -0.489 1 84.31 26 VAL B C 1
ATOM 1547 O O . VAL B 1 26 ? -13.555 28.594 0.031 1 84.31 26 VAL B O 1
ATOM 1550 N N . PHE B 1 27 ? -12.328 26.719 0.185 1 82.62 27 PHE B N 1
ATOM 1551 C CA . PHE B 1 27 ? -12.438 26.656 1.639 1 82.62 27 PHE B CA 1
ATOM 1552 C C . PHE B 1 27 ? -11.82 27.906 2.273 1 82.62 27 PHE B C 1
ATOM 1554 O O . PHE B 1 27 ? -12.352 28.438 3.252 1 82.62 27 PHE B O 1
ATOM 1561 N N . GLY B 1 28 ? -10.695 28.375 1.76 1 89.81 28 GLY B N 1
ATOM 1562 C CA . GLY B 1 28 ? -10.055 29.578 2.26 1 89.81 28 GLY B CA 1
ATOM 1563 C C . GLY B 1 28 ? -9.031 29.297 3.344 1 89.81 28 GLY B C 1
ATOM 1564 O O . GLY B 1 28 ? -8.5 28.188 3.438 1 89.81 28 GLY B O 1
ATOM 1565 N N . GLU B 1 29 ? -8.711 30.281 4.152 1 93.56 29 GLU B N 1
ATOM 1566 C CA . GLU B 1 29 ? -7.547 30.219 5.027 1 93.56 29 GLU B CA 1
ATOM 1567 C C . GLU B 1 29 ? -7.953 29.906 6.465 1 93.56 29 GLU B C 1
ATOM 1569 O O . GLU B 1 29 ? -7.105 29.875 7.359 1 93.56 29 GLU B O 1
ATOM 1574 N N . GLY B 1 30 ? -9.125 29.641 6.727 1 90.88 30 GLY B N 1
ATOM 1575 C CA . GLY B 1 30 ? -9.594 29.391 8.078 1 90.88 30 GLY B CA 1
ATOM 1576 C C . GLY B 1 30 ? -9.172 28.031 8.609 1 90.88 30 GLY B C 1
ATOM 1577 O O . GLY B 1 30 ? -8.656 27.203 7.863 1 90.88 30 GLY B O 1
ATOM 1578 N N . PRO B 1 31 ? -9.453 27.859 9.914 1 92.31 31 PRO B N 1
ATOM 1579 C CA . PRO B 1 31 ? -9.102 26.578 10.547 1 92.31 31 PRO B CA 1
ATOM 1580 C C . PRO B 1 31 ? -10.039 25.453 10.125 1 92.31 31 PRO B C 1
ATOM 1582 O O . PRO B 1 31 ? -11.227 25.672 9.883 1 92.31 31 PRO B O 1
ATOM 1585 N N . LEU B 1 32 ? -9.461 24.203 9.961 1 85.81 32 LEU B N 1
ATOM 1586 C CA . LEU B 1 32 ? -10.219 22.984 9.711 1 85.81 32 LEU B CA 1
ATOM 1587 C C . LEU B 1 32 ? -10.047 21.984 10.859 1 85.81 32 LEU B C 1
ATOM 1589 O O . LEU B 1 32 ? -8.945 21.469 11.062 1 85.81 32 LEU B O 1
ATOM 1593 N N . ASP B 1 33 ? -11.141 21.703 11.531 1 81.5 33 ASP B N 1
ATOM 1594 C CA . ASP B 1 33 ? -11.062 20.891 12.734 1 81.5 33 ASP B CA 1
ATOM 1595 C C . ASP B 1 33 ? -10.992 19.406 12.375 1 81.5 33 ASP B C 1
ATOM 1597 O O . ASP B 1 33 ? -10.406 18.609 13.117 1 81.5 33 ASP B O 1
ATOM 1601 N N . MET B 1 34 ? -11.641 19.094 11.234 1 83.56 34 MET B N 1
ATOM 1602 C CA . MET B 1 34 ? -11.711 17.672 10.898 1 83.56 34 MET B CA 1
ATOM 1603 C C . MET B 1 34 ? -11.789 17.469 9.391 1 83.56 34 MET B C 1
ATOM 1605 O O . MET B 1 34 ? -12.562 18.156 8.711 1 83.56 34 MET B O 1
ATOM 1609 N N . LEU B 1 35 ? -10.977 16.641 8.898 1 84.12 35 LEU B N 1
ATOM 1610 C CA . LEU B 1 35 ? -10.961 16.188 7.508 1 84.12 35 LEU B CA 1
ATOM 1611 C C . LEU B 1 35 ? -11.219 14.695 7.414 1 84.12 35 LEU B C 1
ATOM 1613 O O . LEU B 1 35 ? -10.492 13.891 8 1 84.12 35 LEU B O 1
ATOM 1617 N N . ILE B 1 36 ? -12.273 14.336 6.703 1 80.44 36 ILE B N 1
ATOM 1618 C CA . ILE B 1 36 ? -12.602 12.922 6.535 1 80.44 36 ILE B CA 1
ATOM 1619 C C . ILE B 1 36 ? -12.414 12.516 5.074 1 80.44 36 ILE B C 1
ATOM 1621 O O . ILE B 1 36 ? -13.117 13.023 4.191 1 80.44 36 ILE B O 1
ATOM 1625 N N . ASN B 1 37 ? -11.438 11.719 4.859 1 83.88 37 ASN B N 1
ATOM 1626 C CA . ASN B 1 37 ? -11.258 11.117 3.541 1 83.88 37 ASN B CA 1
ATOM 1627 C C . ASN B 1 37 ? -12.133 9.875 3.367 1 83.88 37 ASN B C 1
ATOM 1629 O O . ASN B 1 37 ? -11.797 8.805 3.883 1 83.88 37 ASN B O 1
ATOM 1633 N N . LEU B 1 38 ? -13.133 9.977 2.596 1 69.62 38 LEU B N 1
ATOM 1634 C CA . LEU B 1 38 ? -14.109 8.906 2.412 1 69.62 38 LEU B CA 1
ATOM 1635 C C . LEU B 1 38 ? -13.922 8.227 1.06 1 69.62 38 LEU B C 1
ATOM 1637 O O . LEU B 1 38 ? -14.32 7.07 0.879 1 69.62 38 LEU B O 1
ATOM 1641 N N . ALA B 1 39 ? -13.297 8.852 0.14 1 59.88 39 ALA B N 1
ATOM 1642 C CA . ALA B 1 39 ? -13.211 8.344 -1.228 1 59.88 39 ALA B CA 1
ATOM 1643 C C . ALA B 1 39 ? -12.516 6.988 -1.27 1 59.88 39 ALA B C 1
ATOM 1645 O O . ALA B 1 39 ? -11.523 6.773 -0.569 1 59.88 39 ALA B O 1
ATOM 1646 N N . GLY B 1 40 ? -13.422 5.988 -1.815 1 70 40 GLY B N 1
ATOM 1647 C CA . GLY B 1 40 ? -12.867 4.664 -2.031 1 70 40 GLY B CA 1
ATOM 1648 C C . GLY B 1 40 ? -13.664 3.828 -3.014 1 70 40 GLY B C 1
ATOM 1649 O O . GLY B 1 40 ? -14.852 4.078 -3.223 1 70 40 GLY B O 1
ATOM 1650 N N . ILE B 1 41 ? -12.914 3.164 -3.791 1 75.88 41 ILE B N 1
ATOM 1651 C CA . ILE B 1 41 ? -13.586 2.197 -4.656 1 75.88 41 ILE B CA 1
ATOM 1652 C C . ILE B 1 41 ? -13.484 0.801 -4.043 1 75.88 41 ILE B C 1
ATOM 1654 O O . ILE B 1 41 ? -12.508 0.49 -3.35 1 75.88 41 ILE B O 1
ATOM 1658 N N . GLY B 1 42 ? -14.477 0.056 -4.398 1 79.81 42 GLY B N 1
ATOM 1659 C CA . GLY B 1 42 ? -14.727 -1.213 -3.73 1 79.81 42 GLY B CA 1
ATOM 1660 C C . GLY B 1 42 ? -13.758 -2.303 -4.148 1 79.81 42 GLY B C 1
ATOM 1661 O O . GLY B 1 42 ? -12.828 -2.055 -4.926 1 79.81 42 GLY B O 1
ATOM 1662 N N . PRO B 1 43 ? -13.992 -3.484 -3.688 1 84.69 43 PRO B N 1
ATOM 1663 C CA . PRO B 1 43 ? -13.008 -4.566 -3.705 1 84.69 43 PRO B CA 1
ATOM 1664 C C . PRO B 1 43 ? -12.953 -5.301 -5.043 1 84.69 43 PRO B C 1
ATOM 1666 O O . PRO B 1 43 ? -11.922 -5.867 -5.402 1 84.69 43 PRO B O 1
ATOM 1669 N N . GLU B 1 44 ? -14.062 -5.25 -5.738 1 85.94 44 GLU B N 1
ATOM 1670 C CA . GLU B 1 44 ? -14.055 -6.074 -6.945 1 85.94 44 GLU B CA 1
ATOM 1671 C C . GLU B 1 44 ? -12.945 -5.641 -7.898 1 85.94 44 GLU B C 1
ATOM 1673 O O . GLU B 1 44 ? -12.609 -4.457 -7.969 1 85.94 44 GLU B O 1
ATOM 1678 N N . PRO B 1 45 ? -12.328 -6.633 -8.609 1 91.94 45 PRO B N 1
ATOM 1679 C CA . PRO B 1 45 ? -12.648 -8.055 -8.75 1 91.94 45 PRO B CA 1
ATOM 1680 C C . PRO B 1 45 ? -12.07 -8.906 -7.625 1 91.94 45 PRO B C 1
ATOM 1682 O O . PRO B 1 45 ? -11.203 -8.445 -6.871 1 91.94 45 PRO B O 1
ATOM 1685 N N . ASP B 1 46 ? -12.531 -10.133 -7.562 1 90.44 46 ASP B N 1
ATOM 1686 C CA . ASP B 1 46 ? -12.172 -10.984 -6.43 1 90.44 46 ASP B CA 1
ATOM 1687 C C . ASP B 1 46 ? -10.867 -11.734 -6.688 1 90.44 46 ASP B C 1
ATOM 1689 O O . ASP B 1 46 ? -9.953 -11.688 -5.867 1 90.44 46 ASP B O 1
ATOM 1693 N N . ASN B 1 47 ? -10.859 -12.312 -7.898 1 94.5 47 ASN B N 1
ATOM 1694 C CA . ASN B 1 47 ? -9.742 -13.219 -8.148 1 94.5 47 ASN B CA 1
ATOM 1695 C C . ASN B 1 47 ? -8.5 -12.469 -8.625 1 94.5 47 ASN B C 1
ATOM 1697 O O . ASN B 1 47 ? -8.609 -11.539 -9.43 1 94.5 47 ASN B O 1
ATOM 1701 N N . TRP B 1 48 ? -7.34 -12.945 -8.148 1 94.69 48 TRP B N 1
ATOM 1702 C CA . TRP B 1 48 ? -6.094 -12.242 -8.422 1 94.69 48 TRP B CA 1
ATOM 1703 C C . TRP B 1 48 ? -5.855 -12.109 -9.922 1 94.69 48 TRP B C 1
ATOM 1705 O O . TRP B 1 48 ? -5.367 -11.078 -10.391 1 94.69 48 TRP B O 1
ATOM 1715 N N . TYR B 1 49 ? -6.219 -13.148 -10.711 1 94.25 49 TYR B N 1
ATOM 1716 C CA . TYR B 1 49 ? -5.887 -13.172 -12.133 1 94.25 49 TYR B CA 1
ATOM 17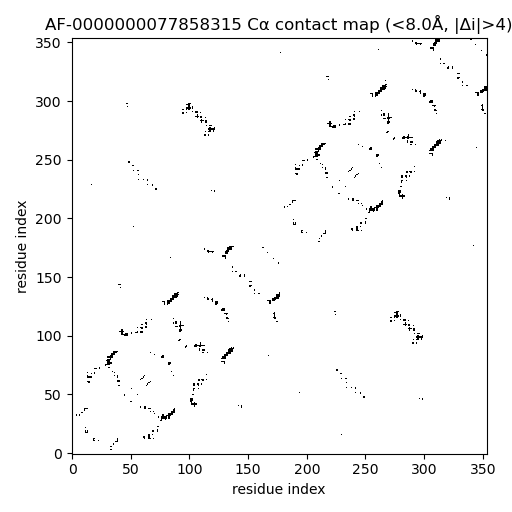17 C C . TYR B 1 49 ? -6.746 -12.188 -12.914 1 94.25 49 TYR B C 1
ATOM 1719 O O . TYR B 1 49 ? -6.453 -11.883 -14.07 1 94.25 49 TYR B O 1
ATOM 1727 N N . GLU B 1 50 ? -7.809 -11.688 -12.328 1 95.38 50 GLU B N 1
ATOM 1728 C CA . GLU B 1 50 ? -8.688 -10.719 -12.977 1 95.38 50 GLU B CA 1
ATOM 1729 C C . GLU B 1 50 ? -8.109 -9.305 -12.898 1 95.38 50 GLU B C 1
ATOM 1731 O O . GLU B 1 50 ? -8.57 -8.406 -13.602 1 95.38 50 GLU B O 1
ATOM 1736 N N . HIS B 1 51 ? -7.125 -9.141 -12.117 1 95.38 51 HIS B N 1
ATOM 1737 C CA . HIS B 1 51 ? -6.559 -7.812 -11.898 1 95.38 51 HIS B CA 1
ATOM 1738 C C . HIS B 1 51 ? -5.605 -7.426 -13.016 1 95.38 51 HIS B C 1
ATOM 1740 O O . HIS B 1 51 ? -4.855 -8.266 -13.523 1 95.38 51 HIS B O 1
ATOM 1746 N N . THR B 1 52 ? -5.758 -6.203 -13.406 1 93.38 52 THR B N 1
ATOM 1747 C CA . THR B 1 52 ? -4.879 -5.586 -14.391 1 93.38 52 THR B CA 1
ATOM 1748 C C . THR B 1 52 ? -4.121 -4.41 -13.781 1 93.38 52 THR B C 1
ATOM 1750 O O . THR B 1 52 ? -4.453 -3.951 -12.688 1 93.38 52 THR B O 1
ATOM 1753 N N . ALA B 1 53 ? -3.092 -3.955 -14.531 1 93.31 53 ALA B N 1
ATOM 1754 C CA . ALA B 1 53 ? -2.371 -2.768 -14.078 1 93.31 53 ALA B CA 1
ATOM 1755 C C . ALA B 1 53 ? -3.322 -1.592 -13.875 1 93.31 53 ALA B C 1
ATOM 1757 O O . ALA B 1 53 ? -3.174 -0.82 -12.93 1 93.31 53 ALA B O 1
ATOM 1758 N N . GLU B 1 54 ? -4.199 -1.507 -14.766 1 92.5 54 GLU B N 1
ATOM 1759 C CA . GLU B 1 54 ? -5.152 -0.401 -14.727 1 92.5 54 GLU B CA 1
ATOM 1760 C C . GLU B 1 54 ? -6.023 -0.469 -13.469 1 92.5 54 GLU B C 1
ATOM 1762 O O . GLU B 1 54 ? -6.207 0.536 -12.781 1 92.5 54 GLU B O 1
ATOM 1767 N N . ILE B 1 55 ? -6.516 -1.625 -13.141 1 92.81 55 ILE B N 1
ATOM 1768 C CA . ILE B 1 55 ? -7.375 -1.802 -11.977 1 92.81 55 ILE B CA 1
ATOM 1769 C C . ILE B 1 55 ? -6.59 -1.498 -10.703 1 92.81 55 ILE B C 1
ATOM 1771 O O . ILE B 1 55 ? -7.066 -0.767 -9.836 1 92.81 55 ILE B O 1
ATOM 1775 N N . ILE B 1 56 ? -5.426 -2.006 -10.648 1 95.31 56 ILE B N 1
ATOM 1776 C CA . ILE B 1 56 ? -4.59 -1.857 -9.461 1 95.31 56 ILE B CA 1
ATOM 1777 C C . ILE B 1 56 ? -4.223 -0.388 -9.266 1 95.31 56 ILE B C 1
ATOM 1779 O O . ILE B 1 56 ? -4.344 0.151 -8.164 1 95.31 56 ILE B O 1
ATOM 1783 N N . THR B 1 57 ? -3.836 0.229 -10.328 1 93.31 57 THR B N 1
ATOM 1784 C CA . THR B 1 57 ? -3.412 1.623 -10.266 1 93.31 57 THR B CA 1
ATOM 1785 C C . THR B 1 57 ? -4.598 2.535 -9.953 1 93.31 57 THR B C 1
ATOM 1787 O O . THR B 1 57 ? -4.457 3.521 -9.227 1 93.31 57 THR B O 1
ATOM 1790 N N . GLU B 1 58 ? -5.68 2.227 -10.508 1 90.25 58 GLU B N 1
ATOM 1791 C CA . GLU B 1 58 ? -6.871 3.031 -10.258 1 90.25 58 GLU B CA 1
ATOM 1792 C C . GLU B 1 58 ? -7.266 2.986 -8.781 1 90.25 58 GLU B C 1
ATOM 1794 O O . GLU B 1 58 ? -7.574 4.023 -8.188 1 90.25 58 GLU B O 1
ATOM 1799 N N . LYS B 1 59 ? -7.285 1.841 -8.234 1 91.38 59 LYS B N 1
ATOM 1800 C CA . LYS B 1 59 ? -7.637 1.714 -6.828 1 91.38 59 LYS B CA 1
ATOM 1801 C C . LYS B 1 59 ? -6.648 2.465 -5.941 1 91.38 59 LYS B C 1
ATOM 1803 O O . LYS B 1 59 ? -7.043 3.104 -4.965 1 91.38 59 LYS B O 1
ATOM 1808 N N . PHE B 1 60 ? -5.465 2.414 -6.293 1 93.06 60 PHE B N 1
ATOM 1809 C CA . PHE B 1 60 ? -4.434 3.127 -5.547 1 93.06 60 PHE B CA 1
ATOM 1810 C C . PHE B 1 60 ? -4.629 4.637 -5.66 1 93.06 60 PHE B C 1
ATOM 1812 O O . PHE B 1 60 ? -4.516 5.359 -4.668 1 93.06 60 PHE B O 1
ATOM 1819 N N . ALA B 1 61 ? -4.895 5.082 -6.828 1 91.38 61 ALA B N 1
ATOM 1820 C CA . ALA B 1 61 ? -5.086 6.508 -7.078 1 91.38 61 ALA B CA 1
ATOM 1821 C C . ALA B 1 61 ? -6.25 7.055 -6.258 1 91.38 61 ALA B C 1
ATOM 1823 O O . ALA B 1 61 ? -6.133 8.109 -5.625 1 91.38 61 ALA B O 1
ATOM 1824 N N . VAL B 1 62 ? -7.262 6.348 -6.207 1 86.81 62 VAL B N 1
ATOM 1825 C CA . VAL B 1 62 ? -8.484 6.828 -5.574 1 86.81 62 VAL B CA 1
ATOM 1826 C C . VAL B 1 62 ? -8.398 6.637 -4.062 1 86.81 62 VAL B C 1
ATOM 1828 O O . VAL B 1 62 ? -8.695 7.555 -3.297 1 86.81 62 VAL B O 1
ATOM 1831 N N . ASN B 1 63 ? -7.918 5.469 -3.637 1 88.12 63 ASN B N 1
ATOM 1832 C CA . ASN B 1 63 ? -7.988 5.105 -2.227 1 88.12 63 ASN B CA 1
ATOM 1833 C C . ASN B 1 63 ? -6.801 5.656 -1.443 1 88.12 63 ASN B C 1
ATOM 1835 O O . ASN B 1 63 ? -6.84 5.727 -0.214 1 88.12 63 ASN B O 1
ATOM 1839 N N . THR B 1 64 ? -5.734 5.996 -2.15 1 93.12 64 THR B N 1
ATOM 1840 C CA . THR B 1 64 ? -4.516 6.336 -1.422 1 93.12 64 THR B CA 1
ATOM 1841 C C . THR B 1 64 ? -3.99 7.699 -1.857 1 93.12 64 THR B C 1
ATOM 1843 O O . THR B 1 64 ? -3.852 8.609 -1.036 1 93.12 64 THR B O 1
ATOM 1846 N N . VAL B 1 65 ? -3.842 7.887 -3.154 1 93.75 65 VAL B N 1
ATOM 1847 C CA . VAL B 1 65 ? -3.242 9.125 -3.641 1 93.75 65 VAL B CA 1
ATOM 1848 C C . VAL B 1 65 ? -4.188 10.297 -3.373 1 93.75 65 VAL B C 1
ATOM 1850 O O . VAL B 1 65 ? -3.754 11.359 -2.918 1 93.75 65 VAL B O 1
ATOM 1853 N N . GLY B 1 66 ? -5.41 10.141 -3.701 1 89.06 66 GLY B N 1
ATOM 1854 C CA . GLY B 1 66 ? -6.402 11.172 -3.455 1 89.06 66 GLY B CA 1
ATOM 1855 C C . GLY B 1 66 ? -6.41 11.664 -2.02 1 89.06 66 GLY B C 1
ATOM 1856 O O . GLY B 1 66 ? -6.25 12.859 -1.766 1 89.06 66 GLY B O 1
ATOM 1857 N N . PRO B 1 67 ? -6.57 10.727 -1.117 1 89.69 67 PRO B N 1
ATOM 1858 C CA . PRO B 1 67 ? -6.539 11.102 0.299 1 89.69 67 PRO B CA 1
ATOM 1859 C C . PRO B 1 67 ? -5.254 11.836 0.684 1 89.69 67 PRO B C 1
ATOM 1861 O O . PRO B 1 67 ? -5.301 12.805 1.45 1 89.69 67 PRO B O 1
ATOM 1864 N N . PHE B 1 68 ? -4.105 11.438 0.214 1 93.88 68 PHE B N 1
ATOM 1865 C CA . PHE B 1 68 ? -2.852 12.117 0.51 1 93.88 68 PHE B CA 1
ATOM 1866 C C . PHE B 1 68 ? -2.898 13.562 0.044 1 93.88 68 PHE B C 1
ATOM 1868 O O . PHE B 1 68 ? -2.535 14.477 0.792 1 93.88 68 PHE B O 1
ATOM 1875 N N . LEU B 1 69 ? -3.307 13.711 -1.208 1 92.88 69 LEU B N 1
ATOM 1876 C CA . LEU B 1 69 ? -3.354 15.055 -1.776 1 92.88 69 LEU B CA 1
ATOM 1877 C C . LEU B 1 69 ? -4.301 15.953 -0.982 1 92.88 69 LEU B C 1
ATOM 1879 O O . LEU B 1 69 ? -4.023 17.141 -0.791 1 92.88 69 LEU B O 1
ATOM 1883 N N . THR B 1 70 ? -5.348 15.375 -0.551 1 89.62 70 THR B N 1
ATOM 1884 C CA . THR B 1 70 ? -6.285 16.125 0.274 1 89.62 70 THR B CA 1
ATOM 1885 C C . THR B 1 70 ? -5.625 16.578 1.576 1 89.62 70 THR B C 1
ATOM 1887 O O . THR B 1 70 ? -5.727 17.734 1.963 1 89.62 70 THR B O 1
ATOM 1890 N N . CYS B 1 71 ? -4.961 15.656 2.236 1 92.81 71 CYS B N 1
ATOM 1891 C CA . CYS B 1 71 ? -4.23 15.992 3.453 1 92.81 71 CYS B CA 1
ATOM 1892 C C . CYS B 1 71 ? -3.227 17.109 3.195 1 92.81 71 CYS B C 1
ATOM 1894 O O . CYS B 1 71 ? -3.137 18.062 3.973 1 92.81 71 CYS B O 1
ATOM 1896 N N . LYS B 1 72 ? -2.551 17.031 2.105 1 94.88 72 LYS B N 1
ATOM 1897 C CA . LYS B 1 72 ? -1.479 17.953 1.773 1 94.88 72 LYS B CA 1
ATOM 1898 C C . LYS B 1 72 ? -2.027 19.359 1.559 1 94.88 72 LYS B C 1
ATOM 1900 O O . LYS B 1 72 ? -1.506 20.328 2.119 1 94.88 72 LYS B O 1
ATOM 1905 N N . HIS B 1 73 ? -3.049 19.438 0.834 1 92.69 73 HIS B N 1
ATOM 1906 C CA . HIS B 1 73 ? -3.514 20.766 0.429 1 92.69 73 HIS B CA 1
ATOM 1907 C C . HIS B 1 73 ? -4.352 21.406 1.524 1 92.69 73 HIS B C 1
ATOM 1909 O O . HIS B 1 73 ? -4.492 22.641 1.562 1 92.69 73 HIS B O 1
ATOM 1915 N N . PHE B 1 74 ? -4.852 20.609 2.477 1 91.38 74 PHE B N 1
ATOM 1916 C CA . PHE B 1 74 ? -5.609 21.172 3.586 1 91.38 74 PHE B CA 1
ATOM 1917 C C . PHE B 1 74 ? -4.746 21.281 4.836 1 91.38 74 PHE B C 1
ATOM 1919 O O . PHE B 1 74 ? -5.215 21.719 5.887 1 91.38 74 PHE B O 1
ATOM 1926 N N . TYR B 1 75 ? -3.52 20.906 4.719 1 95.19 75 TYR B N 1
ATOM 1927 C CA . TYR B 1 75 ? -2.574 20.906 5.828 1 95.19 75 TYR B CA 1
ATOM 1928 C C . TYR B 1 75 ? -2.529 22.25 6.523 1 95.19 75 TYR B C 1
ATOM 1930 O O . TYR B 1 75 ? -2.607 22.328 7.75 1 95.19 75 TYR B O 1
ATOM 1938 N N . PRO B 1 76 ? -2.451 23.391 5.793 1 95.69 76 PRO B N 1
ATOM 1939 C CA . PRO B 1 76 ? -2.393 24.672 6.48 1 95.69 76 PRO B CA 1
ATOM 1940 C C . PRO B 1 76 ? -3.625 24.938 7.344 1 95.69 76 PRO B C 1
ATOM 1942 O O . PRO B 1 76 ? -3.514 25.531 8.422 1 95.69 76 PRO B O 1
ATOM 1945 N N . ASN B 1 77 ? -4.766 24.531 6.887 1 92.62 77 ASN B N 1
ATOM 1946 C CA . ASN B 1 77 ? -6.004 24.719 7.637 1 92.62 77 ASN B CA 1
ATOM 1947 C C . ASN B 1 77 ? -6.047 23.844 8.875 1 92.62 77 ASN B C 1
ATOM 1949 O O . ASN B 1 77 ? -6.527 24.266 9.93 1 92.62 77 ASN B O 1
ATOM 1953 N N . LEU B 1 78 ? -5.551 22.656 8.711 1 93.06 78 LEU B N 1
ATOM 1954 C CA . LEU B 1 78 ? -5.52 21.703 9.812 1 93.06 78 LEU B CA 1
ATOM 1955 C C . LEU B 1 78 ? -4.562 22.156 10.906 1 93.06 78 LEU B C 1
ATOM 1957 O O . LEU B 1 78 ? -4.855 22.016 12.094 1 93.06 78 LEU B O 1
ATOM 1961 N N . LYS B 1 79 ? -3.475 22.703 10.508 1 95.31 79 LYS B N 1
ATOM 1962 C CA . LYS B 1 79 ? -2.471 23.188 11.453 1 95.31 79 LYS B CA 1
ATOM 1963 C C . LYS B 1 79 ? -3.035 24.297 12.336 1 95.31 79 LYS B C 1
ATOM 1965 O O . LYS B 1 79 ? -2.766 24.344 13.539 1 95.31 79 LYS B O 1
ATOM 1970 N N . LYS B 1 80 ? -3.809 25.094 11.773 1 94.38 80 LYS B N 1
ATOM 1971 C CA . LYS B 1 80 ? -4.379 26.219 12.5 1 94.38 80 LYS B CA 1
ATOM 1972 C C . LYS B 1 80 ? -5.359 25.75 13.57 1 94.38 80 LYS B C 1
ATOM 1974 O O . LYS B 1 80 ? -5.523 26.406 14.602 1 94.38 80 LYS B O 1
ATOM 1979 N N . ALA B 1 81 ? -5.949 24.594 13.352 1 91.75 81 ALA B N 1
ATOM 1980 C CA . ALA B 1 81 ? -7.031 24.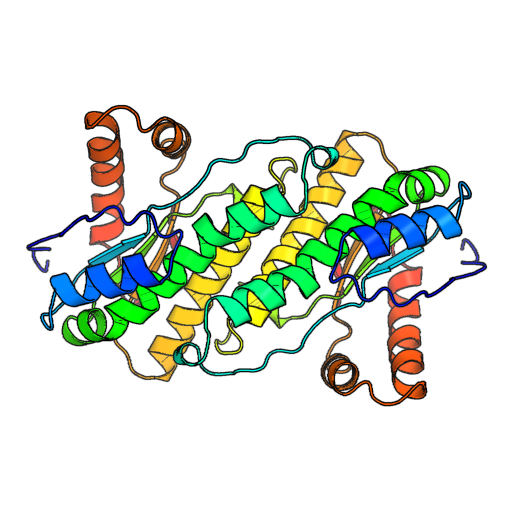156 14.227 1 91.75 81 ALA B CA 1
ATOM 1981 C C . ALA B 1 81 ? -6.578 23.016 15.125 1 91.75 81 ALA B C 1
ATOM 1983 O O . ALA B 1 81 ? -7.371 22.469 15.891 1 91.75 81 ALA B O 1
ATOM 1984 N N . SER B 1 82 ? -5.285 22.656 15.023 1 93.25 82 SER B N 1
ATOM 1985 C CA . SER B 1 82 ? -4.941 21.359 15.625 1 93.25 82 SER B CA 1
ATOM 1986 C C . SER B 1 82 ? -5.953 20.297 15.25 1 93.25 82 SER B C 1
ATOM 1988 O O . SER B 1 82 ? -6.484 19.594 16.125 1 93.25 82 SER B O 1
ATOM 1990 N N . GLY B 1 83 ? -6.113 20.172 13.953 1 90.69 83 GLY B N 1
ATOM 1991 C CA . GLY B 1 83 ? -7.215 19.391 13.406 1 90.69 83 GLY B CA 1
ATOM 1992 C C . GLY B 1 83 ? -6.945 17.906 13.406 1 90.69 83 GLY B C 1
ATOM 1993 O O . GLY B 1 83 ? -5.871 17.453 13.812 1 90.69 83 GLY B O 1
ATOM 1994 N N . THR B 1 84 ? -8.047 17.141 13.008 1 87.69 84 THR B N 1
ATOM 1995 C CA . THR B 1 84 ? -8.016 15.688 12.93 1 87.69 84 THR B CA 1
ATOM 1996 C C . THR B 1 84 ? -8.297 15.219 11.5 1 87.69 84 THR B C 1
ATOM 1998 O O . THR B 1 84 ? -9.227 15.719 10.852 1 87.69 84 THR B O 1
ATOM 2001 N N . ILE B 1 85 ? -7.43 14.359 11.055 1 89.06 85 ILE B N 1
ATOM 2002 C CA . ILE B 1 85 ? -7.648 13.672 9.789 1 89.06 85 ILE B CA 1
ATOM 2003 C C . ILE B 1 85 ? -8.141 12.25 10.047 1 89.06 85 ILE B C 1
ATOM 2005 O O . ILE B 1 85 ? -7.543 11.516 10.836 1 89.06 85 ILE B O 1
ATOM 2009 N N . ILE B 1 86 ? -9.203 11.906 9.383 1 84.62 86 ILE B N 1
ATOM 2010 C CA . ILE B 1 86 ? -9.727 10.547 9.438 1 84.62 86 ILE B CA 1
ATOM 2011 C C . ILE B 1 86 ? -9.688 9.922 8.039 1 84.62 86 ILE B C 1
ATOM 2013 O O . ILE B 1 86 ? -10.367 10.398 7.125 1 84.62 86 ILE B O 1
ATOM 2017 N N . ASN B 1 87 ? -8.891 8.93 7.906 1 87.19 87 ASN B N 1
ATOM 2018 C CA . ASN B 1 87 ? -8.867 8.133 6.684 1 87.19 87 ASN B CA 1
ATOM 2019 C C . ASN B 1 87 ? -9.719 6.879 6.816 1 87.19 87 ASN B C 1
ATOM 2021 O O . ASN B 1 87 ? -9.461 6.031 7.676 1 87.19 87 ASN B O 1
ATOM 2025 N N . ILE B 1 88 ? -10.641 6.715 5.973 1 81.69 88 ILE B N 1
ATOM 2026 C CA . ILE B 1 88 ? -11.516 5.547 6.039 1 81.69 88 ILE B CA 1
ATOM 2027 C C . ILE B 1 88 ? -10.828 4.355 5.375 1 81.69 88 ILE B C 1
ATOM 2029 O O . ILE B 1 88 ? -10.602 4.359 4.164 1 81.69 88 ILE B O 1
ATOM 2033 N N . SER B 1 89 ? -10.539 3.412 6.18 1 87 89 SER B N 1
ATOM 2034 C CA . SER B 1 89 ? -9.883 2.191 5.715 1 87 89 SER B CA 1
ATOM 2035 C C . SER B 1 89 ? -10.797 0.982 5.867 1 87 89 SER B C 1
ATOM 2037 O O . SER B 1 89 ? -12.023 1.109 5.785 1 87 89 SER B O 1
ATOM 2039 N N . SER B 1 90 ? -10.305 -0.189 5.766 1 77 90 SER B N 1
ATOM 2040 C CA . SER B 1 90 ? -10.992 -1.472 5.879 1 77 90 SER B CA 1
ATOM 2041 C C . SER B 1 90 ? -10.109 -2.518 6.547 1 77 90 SER B C 1
ATOM 2043 O O . SER B 1 90 ? -8.883 -2.373 6.574 1 77 90 SER B O 1
ATOM 2045 N N . ASN B 1 91 ? -10.758 -3.473 7.145 1 76.56 91 ASN B N 1
ATOM 2046 C CA . ASN B 1 91 ? -9.992 -4.617 7.621 1 76.56 91 ASN B CA 1
ATOM 2047 C C . ASN B 1 91 ? -9.188 -5.262 6.496 1 76.56 91 ASN B C 1
ATOM 2049 O O . ASN B 1 91 ? -8.18 -5.926 6.75 1 76.56 91 ASN B O 1
ATOM 2053 N N . ALA B 1 92 ? -9.641 -5.043 5.359 1 80.88 92 ALA B N 1
ATOM 2054 C CA . ALA B 1 92 ? -8.938 -5.57 4.191 1 80.88 92 ALA B CA 1
ATOM 2055 C C . ALA B 1 92 ? -7.547 -4.957 4.062 1 80.88 92 ALA B C 1
ATOM 2057 O O . ALA B 1 92 ? -6.695 -5.48 3.338 1 80.88 92 ALA B O 1
ATOM 2058 N N . GLY B 1 93 ? -7.324 -3.912 4.77 1 85.12 93 GLY B N 1
ATOM 2059 C CA . GLY B 1 93 ? -6.02 -3.268 4.715 1 85.12 93 GLY B CA 1
ATOM 2060 C C . GLY B 1 93 ? -5.02 -3.869 5.68 1 85.12 93 GLY B C 1
ATOM 2061 O O . GLY B 1 93 ? -3.84 -3.506 5.664 1 85.12 93 GLY B O 1
ATOM 2062 N N . SER B 1 94 ? -5.48 -4.742 6.492 1 82.69 94 SER B N 1
ATOM 2063 C CA . SER B 1 94 ? -4.59 -5.41 7.434 1 82.69 94 SER B CA 1
ATOM 2064 C C . SER B 1 94 ? -3.873 -6.586 6.777 1 82.69 94 SER B C 1
ATOM 2066 O O . SER B 1 94 ? -4.512 -7.566 6.383 1 82.69 94 SER B O 1
ATOM 2068 N N . ILE B 1 95 ? -2.625 -6.508 6.766 1 84.06 95 ILE B N 1
ATOM 2069 C CA . ILE B 1 95 ? -1.827 -7.551 6.133 1 84.06 95 ILE B CA 1
ATOM 2070 C C . ILE B 1 95 ? -1.942 -8.844 6.938 1 84.06 95 ILE B C 1
ATOM 2072 O O . ILE B 1 95 ? -2.061 -9.93 6.363 1 84.06 95 ILE B O 1
ATOM 2076 N N . THR B 1 96 ? -1.999 -8.695 8.234 1 80.31 96 THR B N 1
ATOM 2077 C CA . THR B 1 96 ? -2.012 -9.867 9.109 1 80.31 96 THR B CA 1
ATOM 2078 C C . THR B 1 96 ? -3.35 -10.594 9.023 1 80.31 96 THR B C 1
ATOM 2080 O O . THR B 1 96 ? -3.434 -11.789 9.305 1 80.31 96 THR B O 1
ATOM 2083 N N . MET B 1 97 ? -4.383 -9.922 8.547 1 81.31 97 MET B N 1
ATOM 2084 C CA . MET B 1 97 ? -5.711 -10.523 8.5 1 81.31 97 MET B CA 1
ATOM 2085 C C . MET B 1 97 ? -6.09 -10.898 7.074 1 81.31 97 MET B C 1
ATOM 2087 O O . MET B 1 97 ? -7.234 -11.273 6.805 1 81.31 97 MET B O 1
ATOM 2091 N N . CYS B 1 98 ? -5.141 -10.828 6.258 1 85.06 98 CYS B N 1
ATOM 2092 C CA . CYS B 1 98 ? -5.434 -11.07 4.852 1 85.06 98 CYS B CA 1
ATOM 2093 C C . CYS B 1 98 ? -5.828 -12.523 4.625 1 85.06 98 CYS B C 1
ATOM 2095 O O . CYS B 1 98 ? -5.113 -13.438 5.039 1 85.06 98 CYS B O 1
ATOM 2097 N N . LYS B 1 99 ? -7 -12.664 3.93 1 84.19 99 LYS B N 1
ATOM 2098 C CA . LYS B 1 99 ? -7.496 -14 3.635 1 84.19 99 LYS B CA 1
ATOM 2099 C C . LYS B 1 99 ? -7.453 -14.289 2.137 1 84.19 99 LYS B C 1
ATOM 2101 O O . LYS B 1 99 ? -7.918 -15.336 1.685 1 84.19 99 LYS B O 1
ATOM 2106 N N . GLY B 1 100 ? -6.879 -13.367 1.384 1 88.62 100 GLY B N 1
ATOM 2107 C CA . GLY B 1 100 ? -6.902 -13.477 -0.066 1 88.62 100 GLY B CA 1
ATOM 2108 C C . GLY B 1 100 ? -8.031 -12.695 -0.706 1 88.62 100 GLY B C 1
ATOM 2109 O O . GLY B 1 100 ? -8.742 -11.953 -0.026 1 88.62 100 GLY B O 1
ATOM 2110 N N . GLU B 1 101 ? -8.102 -12.68 -2.088 1 90.75 101 GLU B N 1
ATOM 2111 C CA . GLU B 1 101 ? -9.109 -11.984 -2.875 1 90.75 101 GLU B CA 1
ATOM 2112 C C . GLU B 1 101 ? -8.953 -10.469 -2.756 1 90.75 101 GLU B C 1
ATOM 2114 O O . GLU B 1 101 ? -8.234 -9.984 -1.884 1 90.75 101 GLU B O 1
ATOM 2119 N N . ASP B 1 102 ? -9.562 -9.773 -3.652 1 92.5 102 ASP B N 1
ATOM 2120 C CA . ASP B 1 102 ? -9.633 -8.312 -3.625 1 92.5 102 ASP B CA 1
ATOM 2121 C C . ASP B 1 102 ? -8.242 -7.699 -3.561 1 92.5 102 ASP B C 1
ATOM 2123 O O . ASP B 1 102 ? -8 -6.77 -2.791 1 92.5 102 ASP B O 1
ATOM 2127 N N . LEU B 1 103 ? -7.379 -8.242 -4.273 1 95 103 LEU B N 1
ATOM 2128 C CA . LEU B 1 103 ? -5.957 -7.941 -4.172 1 95 103 LEU B CA 1
ATOM 2129 C C . LEU B 1 103 ? -5.703 -6.445 -4.316 1 95 103 LEU B C 1
ATOM 2131 O O . LEU B 1 103 ? -5.047 -5.836 -3.471 1 95 103 LEU B O 1
ATOM 2135 N N . ALA B 1 104 ? -6.246 -5.84 -5.34 1 94.94 104 ALA B N 1
ATOM 2136 C CA . ALA B 1 104 ? -6.008 -4.422 -5.609 1 94.94 104 ALA B CA 1
ATOM 2137 C C . ALA B 1 104 ? -6.535 -3.553 -4.473 1 94.94 104 ALA B C 1
ATOM 2139 O O . ALA B 1 104 ? -5.898 -2.57 -4.086 1 94.94 104 ALA B O 1
ATOM 2140 N N . TYR B 1 105 ? -7.641 -3.922 -4.02 1 92 105 TYR B N 1
ATOM 2141 C CA . TYR B 1 105 ? -8.25 -3.191 -2.912 1 92 105 TYR B CA 1
ATOM 2142 C C . TYR B 1 105 ? -7.41 -3.307 -1.649 1 92 105 TYR B C 1
ATOM 2144 O O . TYR B 1 105 ? -7.113 -2.303 -1 1 92 105 TYR B O 1
ATOM 2152 N N . ARG B 1 106 ? -7.039 -4.5 -1.348 1 93.25 106 ARG B N 1
ATOM 2153 C CA . ARG B 1 106 ? -6.227 -4.742 -0.16 1 93.25 106 ARG B CA 1
ATOM 2154 C C . ARG B 1 106 ? -4.906 -3.979 -0.235 1 93.25 106 ARG B C 1
ATOM 2156 O O . ARG B 1 106 ? -4.469 -3.385 0.753 1 93.25 106 ARG B O 1
ATOM 2163 N N . MET B 1 107 ? -4.316 -4.004 -1.368 1 95.69 107 MET B N 1
ATOM 2164 C CA . MET B 1 107 ? -3.07 -3.271 -1.56 1 95.69 107 MET B CA 1
ATOM 2165 C C . MET B 1 107 ? -3.273 -1.779 -1.323 1 95.69 107 MET B C 1
ATOM 2167 O O . MET B 1 107 ? -2.477 -1.141 -0.633 1 95.69 107 MET B O 1
ATOM 2171 N N . SER B 1 108 ? -4.293 -1.232 -1.884 1 93.44 108 SER B N 1
ATOM 2172 C CA . SER B 1 108 ? -4.559 0.197 -1.758 1 93.44 108 SER B CA 1
ATOM 2173 C C . SER B 1 108 ? -4.82 0.585 -0.307 1 93.44 108 SER B C 1
ATOM 2175 O O . SER B 1 108 ? -4.375 1.64 0.15 1 93.44 108 SER B O 1
ATOM 2177 N N . LYS B 1 109 ? -5.508 -0.247 0.353 1 92.44 109 LYS B N 1
ATOM 2178 C CA . LYS B 1 109 ? -5.848 0.058 1.739 1 92.44 109 LYS B CA 1
ATOM 2179 C C . LYS B 1 109 ? -4.645 -0.129 2.656 1 92.44 109 LYS B C 1
ATOM 2181 O O . LYS B 1 109 ? -4.492 0.593 3.643 1 92.44 109 LYS B O 1
ATOM 2186 N N . ALA B 1 110 ? -3.84 -1.101 2.414 1 94 110 ALA B N 1
ATOM 2187 C CA . ALA B 1 110 ? -2.584 -1.217 3.148 1 94 110 ALA B CA 1
ATOM 2188 C C . ALA B 1 110 ? -1.727 0.033 2.971 1 94 110 ALA B C 1
ATOM 2190 O O . ALA B 1 110 ? -1.119 0.518 3.928 1 94 110 ALA B O 1
ATOM 2191 N N . ALA B 1 111 ? -1.666 0.477 1.767 1 95.81 111 ALA B N 1
ATOM 2192 C CA . ALA B 1 111 ? -0.924 1.702 1.48 1 95.81 111 ALA B CA 1
ATOM 2193 C C . ALA B 1 111 ? -1.525 2.893 2.221 1 95.81 111 ALA B C 1
ATOM 2195 O O . ALA B 1 111 ? -0.796 3.744 2.734 1 95.81 111 ALA B O 1
ATOM 2196 N N . LEU B 1 112 ? -2.814 2.975 2.248 1 93.56 112 LEU B N 1
ATOM 2197 C CA . LEU B 1 112 ? -3.504 4.027 2.986 1 93.56 112 LEU B CA 1
ATOM 2198 C C . LEU B 1 112 ? -3.145 3.979 4.469 1 93.56 112 LEU B C 1
ATOM 2200 O O . LEU B 1 112 ? -2.908 5.02 5.09 1 93.56 112 LEU B O 1
ATOM 2204 N N . ASN B 1 113 ? -3.17 2.812 5.016 1 93.25 113 ASN B N 1
ATOM 2205 C CA . ASN B 1 113 ? -2.787 2.646 6.414 1 93.25 113 ASN B CA 1
ATOM 2206 C C . ASN B 1 113 ? -1.36 3.129 6.664 1 93.25 113 ASN B C 1
ATOM 2208 O O . ASN B 1 113 ? -1.093 3.795 7.664 1 93.25 113 ASN B O 1
ATOM 2212 N N . MET B 1 114 ? -0.51 2.777 5.773 1 95.19 114 MET B N 1
ATOM 2213 C CA . MET B 1 114 ? 0.872 3.234 5.891 1 95.19 114 MET B CA 1
ATOM 2214 C C . MET B 1 114 ? 0.952 4.754 5.797 1 95.19 114 MET B C 1
ATOM 2216 O O . MET B 1 114 ? 1.709 5.387 6.535 1 95.19 114 MET B O 1
ATOM 2220 N N . MET B 1 115 ? 0.265 5.316 4.887 1 95.38 115 MET B N 1
ATOM 2221 C CA . MET B 1 115 ? 0.207 6.77 4.762 1 95.38 115 MET B CA 1
ATOM 2222 C C . MET B 1 115 ? -0.23 7.414 6.074 1 95.38 115 MET B C 1
ATOM 2224 O O . MET B 1 115 ? 0.353 8.406 6.508 1 95.38 115 MET B O 1
ATOM 2228 N N . THR B 1 116 ? -1.232 6.863 6.672 1 94.69 116 THR B N 1
ATOM 2229 C CA . THR B 1 116 ? -1.785 7.367 7.926 1 94.69 116 THR B CA 1
ATOM 2230 C C . THR B 1 116 ? -0.713 7.41 9.008 1 94.69 116 THR B C 1
ATOM 2232 O O . THR B 1 116 ? -0.5 8.445 9.641 1 94.69 116 THR B O 1
ATOM 2235 N N . VAL B 1 117 ? -0.029 6.316 9.188 1 95.19 117 VAL B N 1
ATOM 2236 C CA . VAL B 1 117 ? 0.987 6.223 10.227 1 95.19 117 VAL B CA 1
ATOM 2237 C C . VAL B 1 117 ? 2.16 7.141 9.898 1 95.19 117 VAL B C 1
ATOM 2239 O O . VAL B 1 117 ? 2.707 7.805 10.781 1 95.19 117 VAL B O 1
ATOM 2242 N N . SER B 1 118 ? 2.529 7.191 8.656 1 95.69 118 SER B N 1
ATOM 2243 C CA . SER B 1 118 ? 3.662 8.008 8.234 1 95.69 118 SER B CA 1
ATOM 2244 C C . SER B 1 118 ? 3.396 9.492 8.477 1 95.69 118 SER B C 1
ATOM 2246 O O . SER B 1 118 ? 4.25 10.203 9.008 1 95.69 118 SER B O 1
ATOM 2248 N N . LEU B 1 119 ? 2.285 9.961 8.07 1 95.94 119 LEU B N 1
ATOM 2249 C CA . LEU B 1 119 ? 1.931 11.359 8.297 1 95.94 119 LEU B CA 1
ATOM 2250 C C . LEU B 1 119 ? 1.881 11.68 9.781 1 95.94 119 LEU B C 1
ATOM 2252 O O . LEU B 1 119 ? 2.35 12.734 10.219 1 95.94 119 LEU B O 1
ATOM 2256 N N . ALA B 1 120 ? 1.258 10.781 10.547 1 94.94 120 ALA B N 1
ATOM 2257 C CA . ALA B 1 120 ? 1.196 10.977 11.992 1 94.94 120 ALA B CA 1
ATOM 2258 C C . ALA B 1 120 ? 2.59 11.195 12.57 1 94.94 120 ALA B C 1
ATOM 2260 O O . ALA B 1 120 ? 2.807 12.141 13.336 1 94.94 120 ALA B O 1
ATOM 2261 N N . LYS B 1 121 ? 3.48 10.336 12.18 1 94.25 121 LYS B N 1
ATOM 2262 C CA . LYS B 1 121 ? 4.852 10.422 12.68 1 94.25 121 LYS B CA 1
ATOM 2263 C C . LYS B 1 121 ? 5.512 11.719 12.227 1 94.25 121 LYS B C 1
ATOM 2265 O O . LYS B 1 121 ? 6.207 12.375 13.008 1 94.25 121 LYS B O 1
ATOM 2270 N N . GLU B 1 122 ? 5.293 12.078 11 1 94.44 122 GLU B N 1
ATOM 2271 C CA . GLU B 1 122 ? 5.895 13.289 10.453 1 94.44 122 GLU B CA 1
ATOM 2272 C C . GLU B 1 122 ? 5.352 14.539 11.141 1 94.44 122 GLU B C 1
ATOM 2274 O O . GLU B 1 122 ? 6.105 15.469 11.43 1 94.44 122 GLU B O 1
ATOM 2279 N N . PHE B 1 123 ? 4.102 14.562 11.391 1 95.12 123 PHE B N 1
ATOM 2280 C CA . PHE B 1 123 ? 3.502 15.711 12.062 1 95.12 123 PHE B CA 1
ATOM 2281 C C . PHE B 1 123 ? 4.043 15.852 13.484 1 95.12 123 PHE B C 1
ATOM 2283 O O . PHE B 1 123 ? 4.363 16.953 13.922 1 95.12 123 PHE B O 1
ATOM 2290 N N . ILE B 1 124 ? 4.207 14.758 14.125 1 93.31 124 ILE B N 1
ATOM 2291 C CA . ILE B 1 124 ? 4.797 14.773 15.461 1 93.31 124 ILE B CA 1
ATOM 2292 C C . ILE B 1 124 ? 6.227 15.305 15.391 1 93.31 124 ILE B C 1
ATOM 2294 O O . ILE B 1 124 ? 6.609 16.172 16.172 1 93.31 124 ILE B O 1
ATOM 2298 N N . MET B 1 125 ? 6.953 14.844 14.469 1 93.06 125 MET B N 1
ATOM 2299 C CA . MET B 1 125 ? 8.352 15.227 14.312 1 93.06 125 MET B CA 1
ATOM 2300 C C . MET B 1 125 ? 8.477 16.719 14.023 1 93.06 125 MET B C 1
ATOM 2302 O O . MET B 1 125 ? 9.453 17.344 14.438 1 93.06 125 MET B O 1
ATOM 2306 N N . ASN B 1 126 ? 7.473 17.234 13.352 1 93.56 126 ASN B N 1
ATOM 2307 C CA . ASN B 1 126 ? 7.484 18.641 12.969 1 93.56 126 ASN B CA 1
ATOM 2308 C C . ASN B 1 126 ? 6.863 19.516 14.055 1 93.56 126 ASN B C 1
ATOM 2310 O O . ASN B 1 126 ? 6.809 20.734 13.914 1 93.56 126 ASN B O 1
ATOM 2314 N N . GLY B 1 127 ? 6.328 18.906 15.047 1 94.38 127 GLY B N 1
ATOM 2315 C CA . GLY B 1 127 ? 5.684 19.656 16.109 1 94.38 127 GLY B CA 1
ATOM 2316 C C . GLY B 1 127 ? 4.277 20.094 15.773 1 94.38 127 GLY B C 1
ATOM 2317 O O . GLY B 1 127 ? 3.764 21.062 16.359 1 94.38 127 GLY B O 1
ATOM 2318 N N . ASP B 1 128 ? 3.742 19.453 14.742 1 94.5 128 ASP B N 1
ATOM 2319 C CA . ASP B 1 128 ? 2.369 19.75 14.352 1 94.5 128 ASP B CA 1
ATOM 2320 C C . ASP B 1 128 ? 1.37 18.984 15.211 1 94.5 128 ASP B C 1
ATOM 2322 O O . ASP B 1 128 ? 1.496 17.766 15.375 1 94.5 128 ASP B O 1
ATOM 2326 N N . ASP B 1 129 ? 0.388 19.672 15.758 1 95.19 129 ASP B N 1
ATOM 2327 C CA . ASP B 1 129 ? -0.651 19.047 16.562 1 95.19 129 ASP B CA 1
ATOM 2328 C C . ASP B 1 129 ? -1.836 18.609 15.703 1 95.19 129 ASP B C 1
ATOM 2330 O O . ASP B 1 129 ? -2.953 19.094 15.891 1 95.19 129 ASP B O 1
ATOM 2334 N N . ILE B 1 130 ? -1.614 17.812 14.742 1 95 130 ILE B N 1
ATOM 2335 C CA . ILE B 1 130 ? -2.629 17.25 13.859 1 95 130 ILE B CA 1
ATOM 2336 C C . ILE B 1 130 ? -2.752 15.742 14.094 1 95 130 ILE B C 1
ATOM 2338 O O . ILE B 1 130 ? -1.76 15.016 14.016 1 95 130 ILE B O 1
ATOM 2342 N N . THR B 1 131 ? -3.926 15.32 14.453 1 93.5 131 THR B N 1
ATOM 2343 C CA . THR B 1 131 ? -4.199 13.898 14.648 1 93.5 131 THR B CA 1
ATOM 2344 C C . THR B 1 131 ? -4.539 13.227 13.32 1 93.5 131 THR B C 1
ATOM 2346 O O . THR B 1 131 ? -5.289 13.781 12.508 1 93.5 131 THR B O 1
ATOM 2349 N N . VAL B 1 132 ? -3.934 12.109 13.078 1 94.19 132 VAL B N 1
ATOM 2350 C CA . VAL B 1 132 ? -4.219 11.328 11.875 1 94.19 132 VAL B CA 1
ATOM 2351 C C . VAL B 1 132 ? -4.562 9.891 12.266 1 94.19 132 VAL B C 1
ATOM 2353 O O . VAL B 1 132 ? -3.766 9.211 12.922 1 94.19 132 VAL B O 1
ATOM 2356 N N . VAL B 1 133 ? -5.77 9.422 11.844 1 90.5 133 VAL B N 1
ATOM 2357 C CA . VAL B 1 133 ? -6.156 8.055 12.188 1 90.5 133 VAL B CA 1
ATOM 2358 C C . VAL B 1 133 ? -6.809 7.383 10.984 1 90.5 133 VAL B C 1
ATOM 2360 O O . VAL B 1 133 ? -7.348 8.055 10.109 1 90.5 133 VAL B O 1
ATOM 2363 N N . ALA B 1 134 ? -6.609 6.078 10.922 1 89.75 134 ALA B N 1
ATOM 2364 C CA . ALA B 1 134 ? -7.398 5.246 10.016 1 89.75 134 ALA B CA 1
ATOM 2365 C C . ALA B 1 134 ? -8.594 4.633 10.734 1 89.75 134 ALA B C 1
ATOM 2367 O O . ALA B 1 134 ? -8.484 4.211 11.891 1 89.75 134 ALA B O 1
ATOM 2368 N N . PHE B 1 135 ? -9.742 4.625 10 1 82.88 135 PHE B N 1
ATOM 2369 C CA . PHE B 1 135 ? -10.977 4.137 10.609 1 82.88 135 PHE B CA 1
ATOM 2370 C C . PHE B 1 135 ? -11.656 3.119 9.703 1 82.88 135 PHE B C 1
ATOM 2372 O O . PHE B 1 135 ? -11.781 3.338 8.5 1 82.88 135 PHE B O 1
ATOM 2379 N N . ASN B 1 136 ? -11.969 1.936 10.195 1 78.94 136 ASN B N 1
ATOM 2380 C CA . ASN B 1 136 ? -12.797 0.945 9.516 1 78.94 136 ASN B CA 1
ATOM 2381 C C . ASN B 1 136 ? -14.25 1.012 9.977 1 78.94 136 ASN B C 1
ATOM 2383 O O . ASN B 1 136 ? -14.562 0.633 11.109 1 78.94 136 ASN B O 1
ATOM 2387 N N . PRO B 1 137 ? -15.086 1.518 9.164 1 66.06 137 PRO B N 1
ATOM 2388 C CA . PRO B 1 137 ? -16.469 1.649 9.594 1 66.06 137 PRO B CA 1
ATOM 2389 C C . PRO B 1 137 ? -17.188 0.303 9.727 1 66.06 137 PRO B C 1
ATOM 2391 O O . PRO B 1 137 ? -18.312 0.24 10.219 1 66.06 137 PRO B O 1
ATOM 2394 N N . GLY B 1 138 ? -16.328 -0.908 9.711 1 58.62 138 GLY B N 1
ATOM 2395 C CA . GLY B 1 138 ? -16.969 -2.213 9.758 1 58.62 138 GLY B CA 1
ATOM 2396 C C . GLY B 1 138 ? -17.922 -2.457 8.594 1 58.62 138 GLY B C 1
ATOM 2397 O O . GLY B 1 138 ? -17.828 -1.784 7.566 1 58.62 138 GLY B O 1
ATOM 2398 N N . TYR B 1 139 ? -18.75 -3.561 8.57 1 46.28 139 TYR B N 1
ATOM 2399 C CA . TYR B 1 139 ? -19.734 -4.008 7.582 1 46.28 139 TYR B CA 1
ATOM 2400 C C . TYR B 1 139 ? -20.562 -2.838 7.062 1 46.28 139 TYR B C 1
ATOM 2402 O O . TYR B 1 139 ? -21.422 -3.012 6.195 1 46.28 139 TYR B O 1
ATOM 2410 N N . VAL B 1 140 ? -20.375 -1.776 7.434 1 43.56 140 VAL B N 1
ATOM 2411 C CA . VAL B 1 140 ? -21.172 -0.702 6.859 1 43.56 140 VAL B CA 1
ATOM 2412 C C . VAL B 1 140 ? -20.594 -0.291 5.508 1 43.56 140 VAL B C 1
ATOM 2414 O O . VAL B 1 140 ? -21.281 0.333 4.695 1 43.56 140 VAL B O 1
ATOM 2417 N N . ALA B 1 141 ? -19.328 -0.402 5.289 1 45.31 141 ALA B N 1
ATOM 2418 C CA . ALA B 1 141 ? -18.609 0.026 4.086 1 45.31 141 ALA B CA 1
ATOM 2419 C C . ALA B 1 141 ? -19.203 -0.618 2.838 1 45.31 141 ALA B C 1
ATOM 2421 O O . ALA B 1 141 ? -19.172 -0.032 1.753 1 45.31 141 ALA B O 1
ATOM 2422 N N . THR B 1 142 ? -19.391 -2.02 2.818 1 41.59 142 THR B N 1
ATOM 2423 C CA . THR B 1 142 ? -20.141 -2.545 1.686 1 41.59 142 THR B CA 1
ATOM 2424 C C . THR B 1 142 ? -21.297 -1.616 1.328 1 41.59 142 THR B C 1
ATOM 2426 O O . THR B 1 142 ? -21.734 -1.574 0.176 1 41.59 142 THR B O 1
ATOM 2429 N N . ARG B 1 143 ? -21.891 -1.123 2.311 1 39.06 143 ARG B N 1
ATOM 2430 C CA . ARG B 1 143 ? -23.016 -0.229 2.029 1 39.06 143 ARG B CA 1
ATOM 2431 C C . ARG B 1 143 ? -22.531 1.071 1.396 1 39.06 143 ARG B C 1
ATOM 2433 O O . ARG B 1 143 ? -23.297 1.785 0.759 1 39.06 143 ARG B O 1
ATOM 2440 N N . LEU B 1 144 ? -21.375 1.474 1.666 1 40.16 144 LEU B N 1
ATOM 2441 C CA . LEU B 1 144 ? -20.859 2.699 1.059 1 40.16 144 LEU B CA 1
ATOM 2442 C C . LEU B 1 144 ? -20.609 2.502 -0.431 1 40.16 144 LEU B C 1
ATOM 2444 O O . LEU B 1 144 ? -20.719 3.447 -1.215 1 40.16 144 LEU B O 1
ATOM 2448 N N . THR B 1 145 ? -20.031 1.455 -0.793 1 39.75 145 THR B N 1
ATOM 2449 C CA . THR B 1 145 ? -19.844 1.247 -2.225 1 39.75 145 THR B CA 1
ATOM 2450 C C . THR B 1 145 ? -21.188 1.33 -2.961 1 39.75 145 THR B C 1
ATOM 2452 O O . THR B 1 145 ? -21.219 1.593 -4.164 1 39.75 145 THR B O 1
ATOM 2455 N N . ASN B 1 146 ? -22.156 0.634 -2.436 1 37.56 146 ASN B N 1
ATOM 2456 C CA . ASN B 1 146 ? -23.484 0.859 -3.027 1 37.56 146 ASN B CA 1
ATOM 2457 C C . ASN B 1 146 ? -24.031 2.225 -2.645 1 37.56 146 ASN B C 1
ATOM 2459 O O . ASN B 1 146 ? -25.234 2.363 -2.4 1 37.56 146 ASN B O 1
ATOM 2463 N N . TYR B 1 147 ? -23.422 3.047 -2.215 1 37.62 147 TYR B N 1
ATOM 2464 C CA . TYR B 1 147 ? -23.812 4.355 -1.706 1 37.62 147 TYR B CA 1
ATOM 2465 C C . TYR B 1 147 ? -24.734 5.07 -2.693 1 37.62 147 TYR B C 1
ATOM 2467 O O . TYR B 1 147 ? -24.312 6.004 -3.379 1 37.62 147 TYR B O 1
ATOM 2475 N N . ARG B 1 148 ? -25.469 4.375 -3.252 1 36.03 148 ARG B N 1
ATOM 2476 C CA . ARG B 1 148 ? -26.469 5.125 -4.012 1 36.03 148 ARG B CA 1
ATOM 2477 C C . ARG B 1 148 ? -27.234 6.09 -3.107 1 36.03 148 ARG B C 1
ATOM 2479 O O . ARG B 1 148 ? -27.938 6.977 -3.592 1 36.03 148 ARG B O 1
ATOM 2486 N N . PHE B 1 149 ? -27.688 5.863 -1.81 1 36.94 149 PHE B N 1
ATOM 2487 C CA . PHE B 1 149 ? -28.703 6.715 -1.195 1 36.94 149 PHE B CA 1
ATOM 2488 C C . PHE B 1 149 ? -28.109 7.508 -0.037 1 36.94 149 PHE B C 1
ATOM 2490 O O . PHE B 1 149 ? -27.266 7.004 0.7 1 36.94 149 PHE B O 1
ATOM 2497 N N . LYS B 1 150 ? -28.328 8.82 0.175 1 42.56 150 LYS B N 1
ATOM 2498 C CA . LYS B 1 150 ? -28.078 9.898 1.123 1 42.56 150 LYS B CA 1
ATOM 2499 C C . LYS B 1 150 ? -28.125 9.391 2.562 1 42.56 150 LYS B C 1
ATOM 2501 O O . LYS B 1 150 ? -27.312 9.781 3.398 1 42.56 150 LYS B O 1
ATOM 2506 N N . ASP B 1 151 ? -29.016 8.633 2.836 1 42.25 151 ASP B N 1
ATOM 2507 C CA . ASP B 1 151 ? -29.375 8.227 4.188 1 42.25 151 ASP B CA 1
ATOM 2508 C C . ASP B 1 151 ? -28.312 7.316 4.801 1 42.25 151 ASP B C 1
ATOM 2510 O O . ASP B 1 151 ? -28.047 7.383 6 1 42.25 151 ASP B O 1
ATOM 2514 N N . ASP B 1 152 ? -27.672 6.543 3.977 1 46.31 152 ASP B N 1
ATOM 2515 C CA . ASP B 1 152 ? -26.75 5.523 4.465 1 46.31 152 ASP B CA 1
ATOM 2516 C C . ASP B 1 152 ? -25.422 6.145 4.895 1 46.31 152 ASP B C 1
ATOM 2518 O O . ASP B 1 152 ? -24.797 5.691 5.859 1 46.31 152 ASP B O 1
ATOM 2522 N N . MET B 1 153 ? -25.141 7.199 4.367 1 50.22 153 MET B N 1
ATOM 2523 C CA . MET B 1 153 ? -23.938 7.934 4.746 1 50.22 153 MET B CA 1
ATOM 2524 C C . MET B 1 153 ? -24.094 8.562 6.129 1 50.22 153 MET B C 1
ATOM 2526 O O . MET B 1 153 ? -23.156 8.578 6.918 1 50.22 153 MET B O 1
ATOM 2530 N N . ASP B 1 154 ? -25.375 8.906 6.316 1 49.22 154 ASP B N 1
ATOM 2531 C CA . ASP B 1 154 ? -25.609 9.562 7.598 1 49.22 154 ASP B CA 1
ATOM 2532 C C . ASP B 1 154 ? -25.391 8.594 8.758 1 49.22 154 ASP B C 1
ATOM 2534 O O . ASP B 1 154 ? -24.828 8.969 9.789 1 49.22 154 ASP B O 1
ATOM 2538 N N . GLU B 1 155 ? -25.922 7.418 8.539 1 50.81 155 GLU B N 1
ATOM 2539 C CA . GLU B 1 155 ? -25.766 6.434 9.602 1 50.81 155 GLU B CA 1
ATOM 2540 C C . GLU B 1 155 ? -24.297 6.051 9.781 1 50.81 155 GLU B C 1
ATOM 2542 O O . GLU B 1 155 ? -23.828 5.883 10.906 1 50.81 155 GLU B O 1
ATOM 2547 N N . CYS B 1 156 ? -23.672 5.902 8.68 1 53.06 156 CYS B N 1
ATOM 2548 C CA . CYS B 1 156 ? -22.25 5.566 8.75 1 53.06 156 CYS B CA 1
ATOM 2549 C C . CYS B 1 156 ? -21.469 6.672 9.445 1 53.06 156 CYS B C 1
ATOM 2551 O O . CYS B 1 156 ? -20.641 6.395 10.312 1 53.06 156 CYS B O 1
ATOM 2553 N N . ILE B 1 157 ? -21.922 7.809 9.117 1 55.56 157 ILE B N 1
ATOM 2554 C CA . ILE B 1 157 ? -21.219 8.953 9.672 1 55.56 157 ILE B CA 1
ATOM 2555 C C . ILE B 1 157 ? -21.484 9.055 11.172 1 55.56 157 ILE B C 1
ATOM 2557 O O . ILE B 1 157 ? -20.578 9.359 11.953 1 55.56 157 ILE B O 1
ATOM 2561 N N . ALA B 1 158 ? -22.812 8.672 11.469 1 53.59 158 ALA B N 1
ATOM 2562 C CA . ALA B 1 158 ? -23.156 8.789 12.891 1 53.59 158 ALA B CA 1
ATOM 2563 C C . ALA B 1 158 ? -22.312 7.828 13.734 1 53.59 158 ALA B C 1
ATOM 2565 O O . ALA B 1 158 ? -21.844 8.188 14.812 1 53.59 158 ALA B O 1
ATOM 2566 N N . GLY B 1 159 ? -22.172 6.59 13.297 1 57.88 159 GLY B N 1
ATOM 2567 C CA . GLY B 1 159 ? -21.344 5.629 14 1 57.88 159 GLY B CA 1
ATOM 2568 C C . GLY B 1 159 ? -19.875 6.023 14.047 1 57.88 159 GLY B C 1
ATOM 2569 O O . GLY B 1 159 ? -19.203 5.793 15.047 1 57.88 159 GLY B O 1
ATOM 2570 N N . MET B 1 160 ? -19.594 6.695 13.086 1 62.16 160 MET B N 1
ATOM 2571 C CA . MET B 1 160 ? -18.219 7.184 13 1 62.16 160 MET B CA 1
ATOM 2572 C C . MET B 1 160 ? -17.984 8.336 13.969 1 62.16 160 MET B C 1
ATOM 2574 O O . MET B 1 160 ? -16.906 8.453 14.555 1 62.16 160 MET B O 1
ATOM 2578 N N . VAL B 1 161 ? -19.094 9.016 14.195 1 60.78 161 VAL B N 1
ATOM 2579 C CA . VAL B 1 161 ? -18.969 10.227 15 1 60.78 161 VAL B CA 1
ATOM 2580 C C . VAL B 1 161 ? -18.594 9.867 16.438 1 60.78 161 VAL B C 1
ATOM 2582 O O . VAL B 1 161 ? -17.766 10.547 17.062 1 60.78 161 VAL B O 1
ATOM 2585 N N . GLU B 1 162 ? -19.172 8.805 16.891 1 61.62 162 GLU B N 1
ATOM 2586 C CA . GLU B 1 162 ? -18.859 8.414 18.266 1 61.62 162 GLU B CA 1
ATOM 2587 C C . GLU B 1 162 ? -17.375 8.062 18.406 1 61.62 162 GLU B C 1
ATOM 2589 O O . GLU B 1 162 ? -16.734 8.445 19.391 1 61.62 162 GLU B O 1
ATOM 2594 N N . VAL B 1 163 ? -16.906 7.344 17.531 1 62.66 163 VAL B N 1
ATOM 2595 C CA . VAL B 1 163 ? -15.508 6.93 17.578 1 62.66 163 VAL B CA 1
ATOM 2596 C C . VAL B 1 163 ? -14.602 8.141 17.359 1 62.66 163 VAL B C 1
ATOM 2598 O O . VAL B 1 163 ? -13.578 8.281 18.031 1 62.66 163 VAL B O 1
ATOM 2601 N N . LEU B 1 164 ? -15.094 8.969 16.641 1 68.44 164 LEU B N 1
ATOM 2602 C CA . LEU B 1 164 ? -14.266 10.086 16.203 1 68.44 164 LEU B CA 1
ATOM 2603 C C . LEU B 1 164 ? -14.203 11.164 17.281 1 68.44 164 LEU B C 1
ATOM 2605 O O . LEU B 1 164 ? -13.211 11.891 17.375 1 68.44 164 LEU B O 1
ATOM 2609 N N . GLU B 1 165 ? -15.273 11.25 18.141 1 66.94 165 GLU B N 1
ATOM 2610 C CA . GLU B 1 165 ? -15.281 12.234 19.219 1 66.94 165 GLU B CA 1
ATOM 2611 C C . GLU B 1 165 ? -14.195 11.922 20.25 1 66.94 165 GLU B C 1
ATOM 2613 O O . GLU B 1 165 ? -13.703 12.828 20.922 1 66.94 165 GLU B O 1
ATOM 2618 N N . GLY B 1 166 ? -13.789 10.742 20.203 1 72.12 166 GLY B N 1
ATOM 2619 C CA . GLY B 1 166 ? -12.812 10.352 21.203 1 72.12 166 GLY B CA 1
ATOM 2620 C C . GLY B 1 166 ? -11.391 10.328 20.656 1 72.12 166 GLY B C 1
ATOM 2621 O O . GLY B 1 166 ? -10.453 9.992 21.391 1 72.12 166 GLY B O 1
ATOM 2622 N N . VAL B 1 167 ? -11.289 10.82 19.5 1 81.19 167 VAL B N 1
ATOM 2623 C CA . VAL B 1 167 ? -9.969 10.719 18.891 1 81.19 167 VAL B CA 1
ATOM 2624 C C . VAL B 1 167 ? -9.125 11.93 19.281 1 81.19 167 VAL B C 1
ATOM 2626 O O . VAL B 1 167 ? -9.617 13.062 19.281 1 81.19 167 VAL B O 1
ATOM 2629 N N . SER B 1 168 ? -7.902 11.688 19.797 1 86.12 168 SER B N 1
ATOM 2630 C CA . SER B 1 168 ? -6.914 12.695 20.156 1 86.12 168 SER B CA 1
ATOM 2631 C C . SER B 1 168 ? -5.52 12.305 19.672 1 86.12 168 SER B C 1
ATOM 2633 O O . SER B 1 168 ? -5.363 11.32 18.938 1 86.12 168 SER B O 1
ATOM 2635 N N . MET B 1 169 ? -4.57 13.125 20.047 1 88.62 169 MET B N 1
ATOM 2636 C CA . MET B 1 169 ? -3.186 12.859 19.672 1 88.62 169 MET B CA 1
ATOM 2637 C C . MET B 1 169 ? -2.709 11.523 20.234 1 88.62 169 MET B C 1
ATOM 2639 O O . MET B 1 169 ? -1.768 10.922 19.719 1 88.62 169 MET B O 1
ATOM 2643 N N . GLU B 1 170 ? -3.434 11.055 21.219 1 84.75 170 GLU B N 1
ATOM 2644 C CA . GLU B 1 170 ? -3.078 9.766 21.797 1 84.75 170 GLU B CA 1
ATOM 2645 C C . GLU B 1 170 ? -3.316 8.625 20.812 1 84.75 170 GLU B C 1
ATOM 2647 O O . GLU B 1 170 ? -2.645 7.594 20.875 1 84.75 170 GLU B O 1
ATOM 2652 N N . GLN B 1 171 ? -4.18 8.914 19.875 1 84.38 171 GLN B N 1
ATOM 2653 C CA . GLN B 1 171 ? -4.555 7.852 18.953 1 84.38 171 GLN B CA 1
ATOM 2654 C C . GLN B 1 171 ? -3.934 8.078 17.578 1 84.38 171 GLN B C 1
ATOM 2656 O O . GLN B 1 171 ? -4.195 7.316 16.641 1 84.38 171 GLN B O 1
ATOM 2661 N N . THR B 1 172 ? -3.137 9.148 17.469 1 88.94 172 THR B N 1
ATOM 2662 C CA . THR B 1 172 ? -2.602 9.445 16.141 1 88.94 172 THR B CA 1
ATOM 2663 C C . THR B 1 172 ? -1.774 8.273 15.617 1 88.94 172 THR B C 1
ATOM 2665 O O . THR B 1 172 ? -1.049 7.629 16.375 1 88.94 172 THR B O 1
ATOM 2668 N N . GLY B 1 173 ? -1.957 7.945 14.344 1 86.94 173 GLY B N 1
ATOM 2669 C CA . GLY B 1 173 ? -1.239 6.859 13.688 1 86.94 173 GLY B CA 1
ATOM 2670 C C . GLY B 1 173 ? -1.867 5.5 13.93 1 86.94 173 GLY B C 1
ATOM 2671 O O . GLY B 1 173 ? -1.388 4.488 13.406 1 86.94 173 GLY B O 1
ATOM 2672 N N . MET B 1 174 ? -3.027 5.469 14.633 1 81.81 174 MET B N 1
ATOM 2673 C CA . MET B 1 174 ? -3.637 4.188 14.977 1 81.81 174 MET B CA 1
ATOM 2674 C C . MET B 1 174 ? -4.75 3.834 13.992 1 81.81 174 MET B C 1
ATOM 2676 O O . MET B 1 174 ? -5.23 4.695 13.258 1 81.81 174 MET B O 1
ATOM 2680 N N . PHE B 1 175 ? -5.004 2.568 13.914 1 81.88 175 PHE B N 1
ATOM 2681 C CA . PHE B 1 175 ? -6.164 2.023 13.211 1 81.88 175 PHE B CA 1
ATOM 2682 C C . PHE B 1 175 ? -7.305 1.756 14.188 1 81.88 175 PHE B C 1
ATOM 2684 O O . PHE B 1 175 ? -7.164 0.948 15.109 1 81.88 175 PHE B O 1
ATOM 2691 N N . LEU B 1 176 ? -8.391 2.473 13.977 1 73.19 176 LEU B N 1
ATOM 2692 C CA . LEU B 1 176 ? -9.523 2.373 14.891 1 73.19 176 LEU B CA 1
ATOM 2693 C C . LEU B 1 176 ? -10.672 1.592 14.258 1 73.19 176 LEU B C 1
ATOM 2695 O O . LEU B 1 176 ? -10.883 1.672 13.039 1 73.19 176 LEU B O 1
ATOM 2699 N N . ASP B 1 177 ? -11.242 0.733 14.883 1 68.69 177 ASP B N 1
ATOM 2700 C CA . ASP B 1 177 ? -12.383 -0.035 14.398 1 68.69 177 ASP B CA 1
ATOM 2701 C C . ASP B 1 177 ? -13.586 0.12 15.328 1 68.69 177 ASP B C 1
ATOM 2703 O O . ASP B 1 177 ? -13.438 0.486 16.5 1 68.69 177 ASP B O 1
#

Nearest PDB structures (foldseek):
  4rf3-assembly1_A  TM=8.844E-01  e=7.772E-09  Lentilactobacillus kefiri
  6h0m-assembly1_A  TM=7.711E-01  e=2.053E-09  Homo sapiens
  4cql-assembly4_I  TM=8.269E-01  e=1.702E-07  Homo sapiens
  5h5x-assembly3_L  TM=8.000E-01  e=5.373E-07  Streptomyces coelicolor A3(2)
  5h5x-assembly2_H  TM=7.500E-01  e=2.934E-07  Streptomyces coelicolor A3(2)

Secondary structure (DSSP, 8-state):
-------------TTSHHHHHHHHHHH-SS--SEEEE---------SGGG--HHHHHHHHIIIIIHHHHHHHHHHHHHHHHT-EEEEE--GGG-GGG--SS-HHHHHHHHHHHHHHHHHHHHHHHTT---EEEEE---TTHHHHHTTTSHHHHHHHHHHHHHHHHT--GGGTT-EE-/-------------TTSHHHHHHHHHHH-SS--SEEEE---------SGGG--HHHHHHHHIIIIIHHHHHHHHHHHHHHHHT-EEEEE--GGG-GGG--SS-HHHHHHHHHHHHHHHHHHHHHHHTT---EEEEE---TTHHHHHTTTSHHHHHHHHHHHHHHHHT--GGGTT-EE-

Foldseek 3Di:
DPPQPDPPDDDQQLLDLVSLLVVLVVVPQAADAEAEQDFAADLPDWAPVPDDPVNLVSRLSGQAVSLVSNCVSCVNRCQNNLHEYEREAAPLCDPVPDPGTSVSNNVNRVNNLVVQLVVLVVCVVVVGSYAGEYEHLPPLVVVVNVVPDPVSVVVSVVSVVVVVVPDGNVQRSHYYD/DPPQPDPPDDDQQQLDLVSLLVVLVVVPQAADAEAEQDFAADLPDWAPVPDDPVNLVSRLSGQAVSLVSNCVSCVNRCQNNLHEYEREAAPLCDPVPDPGTSVSNNVNRVNNLVVQLVVLVVCVVVVGSYAGEYEHLPPLVVVVNVVPDPVSVVVSVVSVVVVVVPDGNVQRSHYYD

pLDDT: mean 78.37, std 19.26, range [28.95, 95.94]

Radius of gyration: 20.88 Å; Cα contacts (8 Å, |Δi|>4): 653; chains: 2; bounding box: 59×60×48 Å

=== Feature glossary ===
Legend for the data blocks above and below:

— What the protein is —

The amino-acid sequence is the protein's primary structure: the linear order of residues from the N-terminus to the C-terminus, written in one-letter code. Everything else here — the 3D coordinates, the secondary structure, the domain annotations — is ultimately a consequence of this string.

Functional annotations link the protein to curated databases. InterPro entries identify conserved domains and families by matching the sequence against member-database signatures (Pfam, PROSITE, CDD, …). Gene Ontology (GO) terms describe molecular function, biological process, and cellular component in a controlled vocabulary. CATH places the structure in a hierarchical fold classification (Class/Architecture/Topology/Homologous-superfamily). The organism is the source species.

— Where its atoms are —

Atomic coordinates in PDBx/mmCIF format — the same representation the Protein Data Bank distributes. Each line of the _atom_site loop places one backbone atom in Cartesian space (units: ångströms, origin: arbitrary).

The six renders are orthographic views along the three Cartesian axes in both directions. Representation (cartoon, sticks, or surface) and color scheme (sequence-rainbow or by-chain) vary across proteins so the training set covers all the common visualization conventions.

— Local backbone conformation —

Eight-state secondary structure (DSSP): H is the canonical α-helix, G the tighter 3₁₀-helix, I the wider π-helix; E/B are β-structure, T and S are turns and bends, and '-' is everything else. DSSP derives these from the pattern of main-chain N–H···O=C hydrogen bonds, not from the sequence.

Three-state secondary structure (P-SEA) collapses the eight DSSP classes into helix (a), strand (b), and coil (c). P-SEA assigns these from Cα geometry alone — distances and angles — without requiring backbone oxygens, so it works on any Cα trace.

φ (phi) and ψ (psi) are the two rotatable backbone dihedrals per residue: φ is the C(i-1)–N–Cα–C torsion, ψ is the N–Cα–C–N(i+1) torsion, both in degrees on (−180°, 180°]. α-helical residues cluster near (−60°, −45°); β-strand residues near (−120°, +130°). A Ramachandran plot is simply a scatter of (φ, ψ) for every residue.

— Global shape and packing —

The geometric summary reports three shape descriptors. Rg (radius of gyration) measures how spread out the Cα atoms are about their centre of mass; compact globular proteins have small Rg, elongated or unfolded ones large. Cα contacts (<8 Å, |i−j|>4) count long-range residue pairs in spatial proximity — high for tightly packed folds, near zero for rods or random coil. The bounding-box extents give the protein's footprint along x, y, z in Å.

SASA measures how much of the protein is reachable by solvent. It is computed by rolling a water-sized probe over the atomic surface and summing the exposed area (Å²). Per-residue SASA distinguishes core (buried, low SASA) from surface (exposed, high SASA) residues; total SASA is a whole-molecule size measure.

Plot images: a contact map (which residues are close in 3D, as an N×N binary image), a Ramachandran scatter (backbone torsion angles, revealing secondary-structure composition at a glance), and — for AlphaFold structures — a PAE heatmap (pairwise prediction confidence).

— Structural neighborhood —

A 3Di character summarizes, for each residue, the relative orientation of the Cα frame of its nearest spatial neighbor. Because it encodes fold topology rather than chemistry, 3Di alignments detect remote structural similarity that sequence alignment misses.

The Foldseek neighbor list gives the closest experimentally determined structures in the PDB, ranked by structural alignment. TM-score near 1 means near-identical fold; near 0.3 means only rough topology match. This is how one finds what a novel AlphaFold prediction most resembles in the solved-structure universe.

— Confidence and disorder —

For AlphaFold models, the B-factor field carries pLDDT — the model's own estimate of local accuracy on a 0–100 scale. Regions with pLDDT<50 should be treated as essentially unmodeled; they often correspond to intrinsically disordered segments.

Crystallographic B-factors measure how much each atom's electron density is smeared out, in Å². They rise in mobile loops and surface residues and fall in the buried interior. In AlphaFold models this column is repurposed to hold pLDDT instead.

Predicted Aligned Error (PAE) is an AlphaFold confidence matrix: entry (i, j) is the expected error in the position of residue j, in ångströms, when the prediction is superimposed on the true structure at residue i. Low PAE within a block of residues means that block is internally rigid and well-predicted; high PAE between two blocks means their relative placement is uncertain even if each block individually is confident.